Protein AF-A0A975PKQ5-F1 (afdb_monomer_lite)

pLDDT: mean 88.93, std 8.59, range [49.38, 97.44]

Sequence (260 aa):
MNRELLIKEITLFHGTCEKIEGELRGGGYDGVFWTAYTSAVAQNYIPEAGIISYIPEIEYFLDNAVTPENTNIVIAEMMGYRAEIHSVDSNRPSSWSWFKDKESCYFTKGELKAFIEKDLGYKAKDGVYPIKTSYIEGKLTVLPADYKLKGRLYILTVRNEKELRIYDYANGSEGDLTDPEYNHLKVFKWAKEQGYDGIKINDFCQSKNWGNVGHHSIGLFPIGLKKMNKTFITATNFDWDESLQISDTPEYREFIKKSA

Foldseek 3Di:
DWDKDKDQWAKWKAWEQDDDDDADWDDPPQRWDKTARFLQQRQLRYDWAAAWDKDFALDPQQQAADFCDDVLQQLCVVVQKHKDQPDDDPNGRPDIFIDHPRDTDGHGNNNSNCCVCPVLNFDDDPRITGWGWHQDPNDIHTHRPPDWRKIKMKIKTFANPDMATETEPADDQAADPVDAVVPVSVVQVVCVVVVGQWYKYWDWGQAPVPGTDIGIMTIGHPNNSVRIDIDMDIDTRDHDDPDPPDRYDPRVVVVVVVVD

Secondary structure (DSSP, 8-state):
--EEEEESS-EEEEEESS---SS----TTTS-EEEESSHHHHHHTSPPSSEEEEEE---S-TTSBPP--HHHHHHHHHTTEEEEEEEEETTEEEEEEEEETTEEE--BHHHHHHIIIIIS----BTTEEEEEEEEETTEEEE--TT---EEEEEEEEE-TT--EEEEE---SSS--SSS-GGG-HHHHHHHHHTT-SEEEEEEEEEETTTEEEEEEEEEEPHHHHTTEEEEEEEEE-----S-TT--S-HHHHHHHHHH-

Structure (mmCIF, N/CA/C/O backbone):
data_AF-A0A975PKQ5-F1
#
_entry.id   AF-A0A975PKQ5-F1
#
loop_
_atom_site.group_PDB
_atom_site.id
_atom_site.type_symbol
_atom_site.label_atom_id
_atom_site.label_alt_id
_atom_site.label_comp_id
_atom_site.label_asym_id
_atom_site.label_entity_id
_atom_site.label_seq_id
_atom_site.pdbx_PDB_ins_code
_atom_site.Cartn_x
_atom_site.Cartn_y
_atom_site.Cartn_z
_atom_site.occupancy
_atom_site.B_iso_or_equiv
_atom_site.auth_seq_id
_atom_site.auth_comp_id
_atom_site.auth_asym_id
_atom_site.auth_atom_id
_atom_site.pdbx_PDB_model_num
ATOM 1 N N . MET A 1 1 ? -6.933 14.167 31.231 1.00 49.38 1 MET A N 1
ATOM 2 C CA . MET A 1 1 ? -7.914 13.500 32.122 1.00 49.38 1 MET A CA 1
ATOM 3 C C . MET A 1 1 ? -8.590 12.459 31.255 1.00 49.38 1 MET A C 1
ATOM 5 O O . MET A 1 1 ? -9.435 12.830 30.453 1.00 49.38 1 MET A O 1
ATOM 9 N N . ASN A 1 2 ? -8.112 11.217 31.316 1.00 57.47 2 ASN A N 1
ATOM 10 C CA . ASN A 1 2 ? -8.483 10.171 30.359 1.00 57.47 2 ASN A CA 1
ATOM 11 C C . ASN A 1 2 ? -9.920 9.725 30.635 1.00 57.47 2 ASN A C 1
ATOM 13 O O . ASN A 1 2 ? -10.313 9.608 31.799 1.00 57.47 2 ASN A O 1
ATOM 17 N N . ARG A 1 3 ? -10.715 9.560 29.577 1.00 82.56 3 ARG A N 1
ATOM 18 C CA . ARG A 1 3 ? -12.163 9.342 29.674 1.00 82.56 3 ARG A CA 1
ATOM 19 C C . ARG A 1 3 ? -12.516 7.946 29.183 1.00 82.56 3 ARG A C 1
ATOM 21 O O . ARG A 1 3 ? -11.851 7.379 28.326 1.00 82.56 3 ARG A O 1
ATOM 28 N N . GLU A 1 4 ? -13.567 7.380 29.749 1.00 83.31 4 GLU A N 1
ATOM 29 C CA . GLU A 1 4 ? -14.207 6.204 29.175 1.00 83.31 4 GLU A CA 1
ATOM 30 C C . GLU A 1 4 ? -15.123 6.654 28.036 1.00 83.31 4 GLU A C 1
ATOM 32 O O . GLU A 1 4 ? -15.905 7.594 28.198 1.00 83.31 4 GLU A O 1
ATOM 37 N N . LEU A 1 5 ? -15.011 5.991 26.888 1.00 81.62 5 LEU A N 1
ATOM 38 C CA . LEU A 1 5 ? -15.892 6.173 25.745 1.00 81.62 5 LEU A CA 1
ATOM 39 C C . LEU A 1 5 ? -16.777 4.949 25.591 1.00 81.62 5 LEU A C 1
ATOM 41 O O . LEU A 1 5 ? -16.317 3.809 25.581 1.00 81.62 5 LEU A O 1
ATOM 45 N N . LEU A 1 6 ? -18.058 5.222 25.432 1.00 80.31 6 LEU A N 1
ATOM 46 C CA . LEU A 1 6 ? -19.101 4.233 25.280 1.00 80.31 6 LEU A CA 1
ATOM 47 C C . LEU A 1 6 ? -19.646 4.315 23.857 1.00 80.31 6 LEU A C 1
ATOM 49 O O . LEU A 1 6 ? -20.139 5.363 23.438 1.00 80.31 6 LEU A O 1
ATOM 53 N N . ILE A 1 7 ? -19.503 3.230 23.094 1.00 77.31 7 ILE A N 1
ATOM 54 C CA . ILE A 1 7 ? -19.838 3.213 21.668 1.00 77.31 7 ILE A CA 1
ATOM 55 C C . ILE A 1 7 ? -20.879 2.129 21.374 1.00 77.31 7 ILE A C 1
ATOM 57 O O . ILE A 1 7 ? -20.640 0.948 21.638 1.00 77.31 7 ILE A O 1
ATOM 61 N N . LYS A 1 8 ? -22.021 2.539 20.804 1.00 65.44 8 LYS A N 1
ATOM 62 C CA . LYS A 1 8 ? -23.153 1.657 20.450 1.00 65.44 8 LYS A CA 1
ATOM 63 C C . LYS A 1 8 ? -23.456 1.611 18.952 1.00 65.44 8 LYS A C 1
ATOM 65 O O . LYS A 1 8 ? -23.744 0.543 18.432 1.00 65.44 8 LYS A O 1
ATOM 70 N N . GLU A 1 9 ? -23.336 2.737 18.252 1.00 71.69 9 GLU A N 1
ATOM 71 C CA . GLU A 1 9 ? -23.677 2.864 16.828 1.00 71.69 9 GLU A CA 1
ATOM 72 C C . GLU A 1 9 ? -22.514 3.497 16.065 1.00 71.69 9 GLU A C 1
ATOM 74 O O . GLU A 1 9 ? -22.557 4.657 15.662 1.00 71.69 9 GLU A O 1
ATOM 79 N N . ILE A 1 10 ? -21.426 2.742 15.910 1.00 81.50 10 ILE A N 1
ATOM 80 C CA . ILE A 1 10 ? -20.306 3.174 15.078 1.00 81.50 10 ILE A CA 1
ATOM 81 C C . ILE A 1 10 ? -19.952 2.125 14.041 1.00 81.50 10 ILE A C 1
ATOM 83 O O . ILE A 1 10 ? -20.053 0.918 14.287 1.00 81.50 10 ILE A O 1
ATOM 87 N N . THR A 1 11 ? -19.472 2.621 12.907 1.00 89.62 11 THR A N 1
ATOM 88 C CA . THR A 1 11 ? -18.766 1.821 11.915 1.00 89.62 11 THR A CA 1
ATOM 89 C C . THR A 1 11 ? -17.279 2.129 12.028 1.00 89.62 11 THR A C 1
ATOM 91 O O . THR A 1 11 ? -16.880 3.289 11.971 1.00 89.62 11 THR A O 1
ATOM 94 N N . LEU A 1 12 ? -16.475 1.091 12.225 1.00 94.50 12 LEU A N 1
ATOM 95 C CA . LEU A 1 12 ? -15.018 1.152 12.233 1.00 94.50 12 LEU A CA 1
ATOM 96 C C . LEU A 1 12 ? -14.478 0.455 10.988 1.00 94.50 12 LEU A C 1
ATOM 98 O O . LEU A 1 12 ? -15.078 -0.497 10.484 1.00 94.50 12 LEU A O 1
ATOM 102 N N . PHE A 1 13 ? -13.322 0.901 10.516 1.00 95.31 13 PHE A N 1
ATOM 103 C CA . PHE A 1 13 ? -12.740 0.437 9.265 1.00 95.31 13 PHE A CA 1
ATOM 104 C C . PHE A 1 13 ? -11.308 -0.051 9.459 1.00 95.31 13 PHE A C 1
ATOM 106 O O . PHE A 1 13 ? -10.550 0.540 10.220 1.00 95.31 13 PHE A O 1
ATOM 113 N N . HIS A 1 14 ? -10.909 -1.102 8.747 1.00 95.19 14 HIS A N 1
ATOM 114 C CA . HIS A 1 14 ? -9.521 -1.573 8.726 1.00 95.19 14 HIS A CA 1
ATOM 115 C C . HIS A 1 14 ? -9.114 -1.969 7.308 1.00 95.19 14 HIS A C 1
ATOM 117 O O . HIS A 1 14 ? -9.710 -2.877 6.724 1.00 95.19 14 HIS A O 1
ATOM 123 N N . GLY A 1 15 ? -8.111 -1.293 6.749 1.00 93.88 15 GLY A N 1
ATOM 124 C CA . GLY A 1 15 ? -7.515 -1.660 5.470 1.00 93.88 15 GLY A CA 1
ATOM 125 C C . GLY A 1 15 ? -6.319 -2.584 5.658 1.00 93.88 15 GLY A C 1
ATOM 126 O O . GLY A 1 15 ? -5.494 -2.366 6.538 1.00 93.88 15 GLY A O 1
ATOM 127 N N . THR A 1 16 ? -6.214 -3.617 4.829 1.00 92.06 16 THR A N 1
ATOM 128 C CA . THR A 1 16 ? -5.042 -4.502 4.811 1.00 92.06 16 THR A CA 1
ATOM 129 C C . THR A 1 16 ? -4.895 -5.205 3.465 1.00 92.06 16 THR A C 1
ATOM 131 O O . THR A 1 16 ? -5.877 -5.421 2.752 1.00 92.06 16 THR A O 1
ATOM 134 N N . CYS A 1 17 ? -3.673 -5.593 3.099 1.00 89.38 17 CYS A N 1
ATOM 135 C CA . CYS A 1 17 ? -3.433 -6.539 2.005 1.00 89.38 17 CYS A CA 1
ATOM 136 C C . CYS A 1 17 ? -3.478 -8.006 2.466 1.00 89.38 17 CYS A C 1
ATOM 138 O O . CYS A 1 17 ? -3.477 -8.915 1.635 1.00 89.38 17 CYS A O 1
ATOM 140 N N . GLU A 1 18 ? -3.522 -8.257 3.776 1.00 85.31 18 GLU A N 1
ATOM 141 C CA . GLU A 1 18 ? -3.529 -9.606 4.323 1.00 85.31 18 GLU A CA 1
ATOM 142 C C . GLU A 1 18 ? -4.871 -10.303 4.096 1.00 85.31 18 GLU A C 1
ATOM 144 O O . GLU A 1 18 ? -5.962 -9.770 4.337 1.00 85.31 18 GLU A O 1
ATOM 149 N N . LYS A 1 19 ? -4.795 -11.567 3.674 1.00 81.38 19 LYS A N 1
ATOM 150 C CA . LYS A 1 19 ? -5.955 -12.450 3.681 1.00 81.38 19 LYS A CA 1
ATOM 151 C C . LYS A 1 19 ? -6.116 -13.027 5.083 1.00 81.38 19 LYS A C 1
ATOM 153 O O . LYS A 1 19 ? -5.564 -14.076 5.388 1.00 81.38 19 LYS A O 1
ATOM 158 N N . ILE A 1 20 ? -6.887 -12.350 5.931 1.00 82.06 20 ILE A N 1
ATOM 159 C CA . ILE A 1 20 ? -7.222 -12.890 7.252 1.00 82.06 20 ILE A CA 1
ATOM 160 C C . ILE A 1 20 ? -8.303 -13.961 7.078 1.00 82.06 20 ILE A C 1
ATOM 162 O O . ILE A 1 20 ? -9.448 -13.652 6.729 1.00 82.06 20 ILE A O 1
ATOM 166 N N . GLU A 1 21 ? -7.920 -15.217 7.290 1.00 75.25 21 GLU A N 1
ATOM 167 C CA . GLU A 1 21 ? -8.823 -16.366 7.354 1.00 75.25 21 GLU A CA 1
ATOM 168 C C . GLU A 1 21 ? -9.273 -16.599 8.803 1.00 75.25 21 GLU A C 1
ATOM 170 O O . GLU A 1 21 ? -8.482 -16.499 9.740 1.00 75.25 21 GLU A O 1
ATOM 175 N N . GLY A 1 22 ? -10.558 -16.900 9.005 1.00 79.69 22 GLY A N 1
ATOM 176 C CA . GLY A 1 22 ? -11.116 -17.151 10.337 1.00 79.69 22 GLY A CA 1
ATOM 177 C C . GLY A 1 22 ? -11.454 -15.883 11.132 1.00 79.69 22 GLY A C 1
ATOM 178 O O . GLY A 1 22 ? -12.034 -14.926 10.606 1.00 79.69 22 GLY A O 1
ATOM 179 N N . GLU A 1 23 ? -11.197 -15.902 12.442 1.00 83.88 23 GLU A N 1
ATOM 180 C CA . GLU A 1 23 ? -11.480 -14.775 13.339 1.00 83.88 23 GLU A CA 1
ATOM 181 C C . GLU A 1 23 ? -10.473 -13.631 13.149 1.00 83.88 23 GLU A C 1
ATOM 183 O O . GLU A 1 23 ? -9.287 -13.859 12.920 1.00 83.88 23 GLU A O 1
ATOM 188 N N . LEU A 1 24 ? -10.950 -12.384 13.254 1.00 87.75 24 LEU A N 1
ATOM 189 C CA . LEU A 1 24 ? -10.038 -11.240 13.306 1.00 87.75 24 LEU A CA 1
ATOM 190 C C . LEU A 1 24 ? -9.295 -11.292 14.642 1.00 87.75 24 LEU A C 1
ATOM 192 O O . LEU A 1 24 ? -9.889 -11.610 15.673 1.00 87.75 24 LEU A O 1
ATOM 196 N N . ARG A 1 25 ? -8.009 -10.964 14.619 1.00 89.19 25 ARG A N 1
ATOM 197 C CA . ARG A 1 25 ? -7.140 -10.942 15.794 1.00 89.19 25 ARG A CA 1
ATOM 198 C C . ARG A 1 25 ? -6.243 -9.720 15.727 1.00 89.19 25 ARG A C 1
ATOM 200 O O . ARG A 1 25 ? -5.948 -9.250 14.634 1.00 89.19 25 ARG A O 1
ATOM 207 N N . GLY A 1 26 ? -5.822 -9.229 16.885 1.00 86.25 26 GLY A N 1
ATOM 208 C CA . GLY A 1 26 ? -4.852 -8.143 16.938 1.00 86.25 26 GLY A CA 1
ATOM 209 C C . GLY A 1 26 ? -3.489 -8.536 16.370 1.00 86.25 26 GLY A C 1
ATOM 210 O O . GLY A 1 26 ? -3.203 -9.726 16.189 1.00 86.25 26 GLY A O 1
ATOM 211 N N . GLY A 1 27 ? -2.664 -7.527 16.096 1.00 81.38 27 GLY A N 1
ATOM 212 C CA . GLY A 1 27 ? -1.306 -7.706 15.591 1.00 81.38 27 GLY A CA 1
ATOM 213 C C . GLY A 1 27 ? -0.426 -8.505 16.554 1.00 81.38 27 GLY A C 1
ATOM 214 O O . GLY A 1 27 ? -0.669 -8.551 17.758 1.00 81.38 27 GLY A O 1
ATOM 215 N N . GLY A 1 28 ? 0.619 -9.152 16.032 1.00 80.62 28 GLY A N 1
ATOM 216 C CA . GLY A 1 28 ? 1.530 -9.954 16.859 1.00 80.62 28 GLY A CA 1
ATOM 217 C C . GLY A 1 28 ? 2.350 -9.134 17.865 1.00 80.62 28 GLY A C 1
ATOM 218 O O . GLY A 1 28 ? 2.768 -9.674 18.884 1.00 80.62 28 GLY A O 1
ATOM 219 N N . TYR A 1 29 ? 2.564 -7.845 17.584 1.00 83.94 29 TYR A N 1
ATOM 220 C CA . TYR A 1 29 ? 3.383 -6.946 18.399 1.00 83.94 29 TYR A C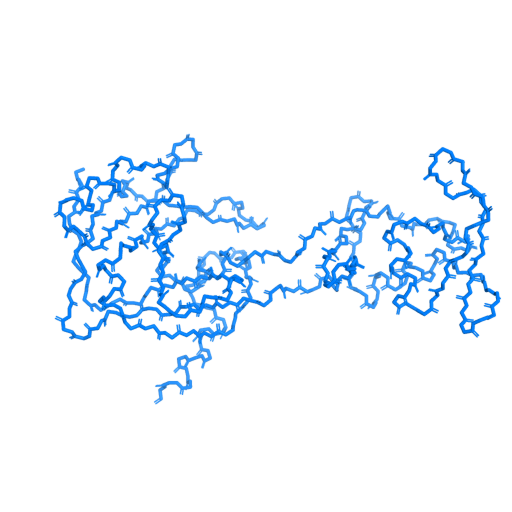A 1
ATOM 221 C C . TYR A 1 29 ? 2.652 -6.434 19.650 1.00 83.94 29 TYR A C 1
ATOM 223 O O . TYR A 1 29 ? 3.175 -6.528 20.758 1.00 83.94 29 TYR A O 1
ATOM 231 N N . ASP A 1 30 ? 1.428 -5.933 19.487 1.00 88.38 30 ASP A N 1
ATOM 232 C CA . ASP A 1 30 ? 0.647 -5.273 20.542 1.00 88.38 30 ASP A CA 1
ATOM 233 C C . ASP A 1 30 ? -0.602 -6.066 20.971 1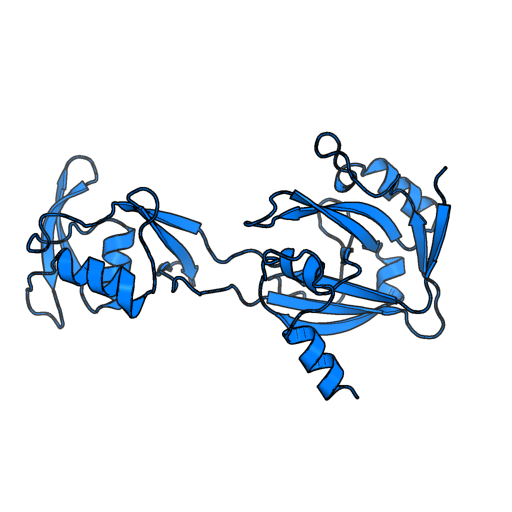.00 88.38 30 ASP A C 1
ATOM 235 O O . ASP A 1 30 ? -1.180 -5.809 22.029 1.00 88.38 30 ASP A O 1
ATOM 239 N N . GLY A 1 31 ? -1.020 -7.063 20.186 1.00 89.75 31 GLY A N 1
ATOM 240 C CA . GLY A 1 31 ? -2.252 -7.815 20.410 1.00 89.75 31 GLY A CA 1
ATOM 241 C C . GLY A 1 31 ? -3.527 -7.005 20.159 1.00 89.75 31 GLY A C 1
ATOM 242 O O . GLY A 1 31 ? -4.594 -7.413 20.634 1.00 89.75 31 GLY A O 1
ATOM 243 N N . VAL A 1 32 ? -3.438 -5.885 19.434 1.00 95.12 32 VAL A N 1
ATOM 244 C CA . VAL A 1 32 ? -4.531 -4.937 19.183 1.00 95.12 32 VAL A CA 1
ATOM 245 C C . VAL A 1 32 ? -4.929 -4.958 17.707 1.00 95.12 32 VAL A C 1
ATOM 247 O O . VAL A 1 32 ? -4.083 -5.054 16.822 1.00 95.12 32 VAL A O 1
ATOM 250 N N . PHE A 1 33 ? -6.232 -4.929 17.418 1.00 95.25 33 PHE A N 1
ATOM 251 C CA . PHE A 1 33 ? -6.729 -4.783 16.047 1.00 95.25 33 PHE A CA 1
ATOM 252 C C . PHE A 1 33 ? -7.106 -3.327 15.796 1.00 95.25 33 PHE A C 1
ATOM 254 O O . PHE A 1 33 ? -8.140 -2.858 16.277 1.00 95.25 33 PHE A O 1
ATOM 261 N N . TRP A 1 34 ? -6.238 -2.618 15.080 1.00 95.62 34 TRP A N 1
ATOM 262 C CA . TRP A 1 34 ? -6.373 -1.189 14.823 1.00 95.62 34 TRP A CA 1
ATOM 263 C C . TRP A 1 34 ? -7.407 -0.890 13.750 1.00 95.62 34 TRP A C 1
ATOM 265 O O . TRP A 1 34 ? -7.460 -1.547 12.712 1.00 95.62 34 TRP A O 1
ATOM 275 N N . THR A 1 35 ? -8.228 0.119 14.002 1.00 95.44 35 THR A N 1
ATOM 276 C CA . THR A 1 35 ? -9.289 0.559 13.103 1.00 95.44 35 THR A CA 1
ATOM 277 C C . THR A 1 35 ? -9.351 2.078 13.057 1.00 95.44 35 THR A C 1
ATOM 279 O O . THR A 1 35 ? -8.971 2.753 14.011 1.00 95.44 35 THR A O 1
ATOM 282 N N . ALA A 1 36 ? -9.878 2.616 11.965 1.00 93.81 36 ALA A N 1
ATOM 283 C CA . ALA A 1 36 ? -10.138 4.034 11.796 1.00 93.81 36 ALA A CA 1
ATOM 284 C C . ALA A 1 36 ? -11.643 4.327 11.798 1.00 93.81 36 ALA A C 1
ATOM 286 O O . ALA A 1 36 ? -12.471 3.456 11.522 1.00 93.81 36 ALA A O 1
ATOM 287 N N . TYR A 1 37 ? -11.986 5.586 12.061 1.00 91.12 37 TYR A N 1
ATOM 288 C CA . TYR A 1 37 ? -13.362 6.088 12.000 1.00 91.12 37 TYR A CA 1
ATOM 289 C C . TYR A 1 37 ? -13.896 6.254 10.576 1.00 91.12 37 TYR A C 1
ATOM 291 O O . TYR A 1 37 ? -15.104 6.336 10.378 1.00 91.12 37 TYR A O 1
ATOM 299 N N . THR A 1 38 ? -13.007 6.336 9.589 1.00 91.06 38 THR A N 1
ATOM 300 C CA . THR A 1 38 ? -13.362 6.645 8.206 1.00 91.06 38 THR A CA 1
ATOM 301 C C . THR A 1 38 ? -12.742 5.621 7.265 1.00 91.06 38 THR A C 1
ATOM 303 O O . THR A 1 38 ? -11.632 5.126 7.501 1.00 91.06 38 THR A O 1
ATOM 306 N N . SER A 1 39 ? -13.445 5.286 6.180 1.00 91.81 39 SER A N 1
ATOM 307 C CA . SER A 1 39 ? -12.912 4.342 5.194 1.00 91.81 39 SER A CA 1
ATOM 308 C C . SER A 1 39 ? -11.677 4.906 4.491 1.00 91.81 39 SER A C 1
ATOM 310 O O . SER A 1 39 ? -10.791 4.144 4.113 1.00 91.81 39 SER A O 1
ATOM 312 N N . ALA A 1 40 ? -11.597 6.233 4.337 1.00 90.62 40 ALA A N 1
ATOM 313 C CA . ALA A 1 40 ? -10.463 6.902 3.706 1.00 90.62 40 ALA A CA 1
ATOM 314 C C . ALA A 1 40 ? -9.158 6.719 4.496 1.00 90.62 40 ALA A C 1
ATOM 316 O O . ALA A 1 40 ? -8.138 6.342 3.919 1.00 90.62 40 ALA A O 1
ATOM 317 N N . VAL A 1 41 ? -9.198 6.898 5.823 1.00 91.06 41 VAL A N 1
ATOM 318 C CA . VAL A 1 41 ? -8.035 6.637 6.689 1.00 91.06 41 VAL A CA 1
ATOM 319 C C . VAL A 1 41 ? -7.679 5.157 6.667 1.00 91.06 41 VAL A C 1
ATOM 321 O O . VAL A 1 41 ? -6.525 4.809 6.442 1.00 91.06 41 VAL A O 1
ATOM 324 N N . ALA A 1 42 ? -8.665 4.270 6.804 1.00 92.81 42 ALA A N 1
ATOM 325 C CA . ALA A 1 42 ? -8.397 2.837 6.802 1.00 92.81 42 ALA A CA 1
ATOM 326 C C . ALA A 1 42 ? -7.778 2.339 5.485 1.00 92.81 42 ALA A C 1
ATOM 328 O O . ALA A 1 42 ? -6.908 1.475 5.518 1.00 92.81 42 ALA A O 1
ATOM 329 N N . GLN A 1 43 ? -8.174 2.875 4.325 1.00 92.00 43 GLN A N 1
ATOM 330 C CA . GLN A 1 43 ? -7.572 2.498 3.039 1.00 92.00 43 GLN A CA 1
ATOM 331 C C . GLN A 1 43 ? -6.105 2.927 2.907 1.00 92.00 43 GLN A C 1
ATOM 333 O O . GLN A 1 43 ? -5.375 2.291 2.148 1.00 92.00 43 GLN A O 1
ATOM 338 N N . ASN A 1 44 ? -5.636 3.907 3.685 1.00 89.62 44 ASN A N 1
ATOM 339 C CA . ASN A 1 44 ? -4.215 4.259 3.736 1.00 89.62 44 ASN A CA 1
ATOM 340 C C . ASN A 1 44 ? -3.350 3.202 4.434 1.00 89.62 44 ASN A C 1
ATOM 342 O O . ASN A 1 44 ? -2.144 3.156 4.210 1.00 89.62 44 ASN A O 1
ATOM 346 N N . TYR A 1 45 ? -3.957 2.293 5.201 1.00 88.56 45 TYR A N 1
ATOM 347 C CA . TYR A 1 45 ? -3.254 1.141 5.775 1.00 88.56 45 TYR A CA 1
ATOM 348 C C . TYR A 1 45 ? -2.986 0.039 4.745 1.00 88.56 45 TYR A C 1
ATOM 350 O O . TYR A 1 45 ? -2.168 -0.849 4.981 1.00 88.56 45 TYR A O 1
ATOM 358 N N . ILE A 1 46 ? -3.663 0.074 3.591 1.00 89.62 46 ILE A N 1
ATOM 359 C CA . ILE A 1 46 ? -3.319 -0.800 2.469 1.00 89.62 46 ILE A CA 1
ATOM 360 C C . ILE A 1 46 ? -1.998 -0.270 1.899 1.00 89.62 46 ILE A C 1
ATOM 362 O O . ILE A 1 46 ? -1.951 0.896 1.498 1.00 89.62 46 ILE A O 1
ATOM 366 N N . PRO A 1 47 ? -0.926 -1.079 1.850 1.00 82.38 47 PRO A N 1
ATOM 367 C CA . PRO A 1 47 ? 0.354 -0.599 1.362 1.00 82.38 47 PRO A CA 1
ATOM 368 C C . PRO A 1 47 ? 0.267 -0.247 -0.122 1.00 82.38 47 PRO A C 1
ATOM 370 O O . PRO A 1 47 ? -0.470 -0.870 -0.899 1.00 82.38 47 PRO A O 1
ATOM 373 N N . GLU A 1 48 ? 1.066 0.734 -0.535 1.00 78.19 48 GLU A N 1
ATOM 374 C CA . GLU A 1 48 ? 1.331 0.905 -1.954 1.00 78.19 48 GLU A CA 1
ATOM 375 C C . GLU A 1 48 ? 2.041 -0.332 -2.514 1.00 78.19 48 GLU A C 1
ATOM 377 O O . GLU A 1 48 ? 2.749 -1.063 -1.820 1.00 78.19 48 GLU A O 1
ATOM 382 N N . ALA A 1 49 ? 1.808 -0.601 -3.794 1.00 72.81 49 ALA A N 1
ATOM 383 C CA . ALA A 1 49 ? 2.381 -1.767 -4.431 1.00 72.81 49 ALA A CA 1
ATOM 384 C C . ALA A 1 49 ? 3.893 -1.631 -4.628 1.00 72.81 49 ALA A C 1
ATOM 386 O O . ALA A 1 49 ? 4.348 -0.740 -5.346 1.00 72.81 49 ALA A O 1
ATOM 387 N N . GLY A 1 50 ? 4.623 -2.631 -4.137 1.00 71.56 50 GLY A N 1
ATOM 388 C CA . GLY A 1 50 ? 5.957 -2.960 -4.622 1.00 71.56 50 GLY A CA 1
ATOM 389 C C . GLY A 1 50 ? 7.100 -2.109 -4.068 1.00 71.56 50 GLY A C 1
ATOM 390 O O . GLY A 1 50 ? 6.955 -1.342 -3.124 1.00 71.56 50 GLY A O 1
ATOM 391 N N . ILE A 1 51 ? 8.267 -2.308 -4.671 1.00 82.06 51 ILE A N 1
ATOM 392 C CA . ILE A 1 51 ? 9.513 -1.576 -4.465 1.00 82.06 51 ILE A CA 1
ATOM 393 C C . ILE A 1 51 ? 9.673 -0.611 -5.639 1.00 82.06 51 ILE A C 1
ATOM 395 O O . ILE A 1 51 ? 9.443 -0.989 -6.792 1.00 82.06 51 ILE A O 1
ATOM 399 N N . ILE A 1 52 ? 10.099 0.620 -5.365 1.00 88.06 52 ILE A N 1
ATOM 400 C CA . ILE A 1 52 ? 10.446 1.583 -6.412 1.00 88.06 52 ILE A CA 1
ATOM 401 C C . ILE A 1 52 ? 11.893 1.335 -6.847 1.00 88.06 52 ILE A C 1
ATOM 403 O O . ILE A 1 52 ? 12.818 1.439 -6.045 1.00 88.06 52 ILE A O 1
ATOM 407 N N . SER A 1 53 ? 12.072 1.015 -8.126 1.00 89.44 53 SER A N 1
ATOM 408 C CA . SER A 1 53 ? 13.365 0.958 -8.806 1.00 89.44 53 SER A CA 1
ATOM 409 C C . SER A 1 53 ? 13.544 2.212 -9.656 1.00 89.44 53 SER A C 1
ATOM 411 O O . SER A 1 53 ? 12.647 2.575 -10.411 1.00 89.44 53 SER A O 1
ATOM 413 N N . TYR A 1 54 ? 14.704 2.856 -9.574 1.00 91.38 54 TYR A N 1
ATOM 414 C CA . TYR A 1 54 ? 14.992 4.053 -10.361 1.00 91.38 54 TYR A CA 1
ATOM 415 C C . TYR A 1 54 ? 15.766 3.685 -11.624 1.00 91.38 54 TYR A C 1
ATOM 417 O O . TYR A 1 54 ? 16.860 3.129 -11.541 1.00 91.38 54 TYR A O 1
ATOM 425 N N . ILE A 1 55 ? 15.200 4.005 -12.786 1.00 91.06 55 ILE A N 1
ATOM 426 C CA . ILE A 1 55 ? 15.901 3.925 -14.073 1.00 91.06 55 ILE A CA 1
ATOM 427 C C . ILE A 1 55 ? 16.264 5.354 -14.489 1.00 91.06 55 ILE A C 1
ATOM 429 O O . ILE A 1 55 ? 15.368 6.195 -14.490 1.00 91.06 55 ILE A O 1
ATOM 433 N N . PRO A 1 56 ? 17.524 5.663 -14.843 1.00 90.81 56 PRO A N 1
ATOM 434 C CA . PRO A 1 56 ? 17.880 6.973 -15.382 1.00 90.81 56 PRO A CA 1
ATOM 435 C C . PRO A 1 56 ? 17.018 7.352 -16.588 1.00 90.81 56 PRO A C 1
ATOM 437 O O . PRO A 1 56 ? 16.708 6.505 -17.429 1.00 90.81 56 PRO A O 1
ATOM 440 N N . GLU A 1 57 ? 16.643 8.624 -16.680 1.00 91.88 57 GLU A N 1
ATOM 441 C CA . GLU A 1 57 ? 15.913 9.145 -17.828 1.00 91.88 57 GLU A CA 1
ATOM 442 C C . GLU A 1 57 ? 16.722 8.959 -19.119 1.00 91.88 57 GLU A C 1
ATOM 444 O O . GLU A 1 57 ? 17.943 9.134 -19.166 1.00 91.88 57 GLU A O 1
ATOM 449 N N . ILE A 1 58 ? 16.026 8.559 -20.182 1.00 90.62 58 ILE A N 1
ATOM 450 C CA . ILE A 1 58 ? 16.630 8.201 -21.462 1.00 90.62 58 ILE A CA 1
ATOM 451 C C . ILE A 1 58 ? 16.405 9.361 -22.438 1.00 90.62 58 ILE A C 1
ATOM 453 O O . ILE A 1 58 ? 15.461 9.347 -23.222 1.00 90.62 58 ILE A O 1
ATOM 457 N N . GLU A 1 59 ? 17.257 10.382 -22.389 1.00 89.38 59 GLU A N 1
ATOM 458 C CA . GLU A 1 59 ? 17.125 11.559 -23.269 1.00 89.38 59 GLU A CA 1
ATOM 459 C C . GLU A 1 59 ? 17.991 11.480 -24.534 1.00 89.38 59 GLU A C 1
ATOM 461 O O . GLU A 1 59 ? 17.611 11.975 -25.594 1.00 89.38 59 GLU A O 1
ATOM 466 N N . TYR A 1 60 ? 19.157 10.839 -24.437 1.00 89.31 60 TYR A N 1
ATOM 467 C CA . TYR A 1 60 ? 20.170 10.826 -25.492 1.00 89.31 60 TYR A CA 1
ATOM 468 C C . TYR A 1 60 ? 20.439 9.415 -26.002 1.00 89.31 60 TYR A C 1
ATOM 470 O O . TYR A 1 60 ? 20.221 8.420 -25.305 1.00 89.31 60 TYR A O 1
ATOM 478 N N . PHE A 1 61 ? 20.999 9.343 -27.212 1.00 91.75 61 PHE A N 1
ATOM 479 C CA . PHE A 1 61 ? 21.411 8.090 -27.845 1.00 91.75 61 PHE A CA 1
ATOM 480 C C . PHE A 1 61 ? 20.261 7.080 -27.956 1.00 91.75 61 PHE A C 1
ATOM 482 O O . PHE A 1 61 ? 20.421 5.906 -27.627 1.00 91.75 61 PHE A O 1
ATOM 489 N N . LEU A 1 62 ? 19.086 7.549 -28.384 1.00 95.44 62 LEU A N 1
ATOM 490 C CA . LEU A 1 62 ? 17.883 6.720 -28.490 1.00 95.44 62 LEU A CA 1
ATOM 491 C C . LEU A 1 62 ? 18.081 5.528 -29.433 1.00 95.44 62 LEU A C 1
ATOM 493 O O . LEU A 1 62 ? 17.535 4.462 -29.172 1.00 95.44 62 LEU A O 1
ATOM 497 N N . ASP A 1 63 ? 18.939 5.678 -30.441 1.00 96.25 63 ASP A N 1
ATOM 498 C CA . ASP A 1 63 ? 19.305 4.621 -31.386 1.00 96.25 63 ASP A CA 1
ATOM 499 C C . ASP A 1 63 ? 20.404 3.679 -30.856 1.00 96.25 63 ASP A C 1
ATOM 501 O O . ASP A 1 63 ? 20.868 2.795 -31.572 1.00 96.25 63 ASP A O 1
ATOM 505 N N . ASN A 1 64 ? 20.867 3.830 -29.612 1.00 94.69 64 ASN A N 1
ATOM 506 C CA . ASN A 1 64 ? 21.811 2.878 -29.024 1.00 94.69 64 ASN A CA 1
ATOM 507 C C . ASN A 1 64 ? 21.073 1.666 -28.454 1.00 94.69 64 ASN A C 1
ATOM 509 O O . ASN A 1 64 ? 19.969 1.786 -27.916 1.00 94.69 64 ASN A O 1
ATOM 513 N N . ALA A 1 65 ? 21.734 0.509 -28.499 1.00 94.06 65 ALA A N 1
ATOM 514 C CA . ALA A 1 65 ? 21.248 -0.698 -27.852 1.00 94.06 65 ALA A CA 1
ATOM 515 C C . ALA A 1 65 ? 21.076 -0.494 -26.338 1.00 94.06 65 ALA A C 1
ATOM 517 O O . ALA A 1 65 ? 21.904 0.136 -25.671 1.00 94.06 65 ALA A O 1
ATOM 518 N N . VAL A 1 66 ? 20.009 -1.069 -25.789 1.00 95.38 66 VAL A N 1
ATOM 519 C CA . VAL A 1 66 ? 19.788 -1.147 -24.341 1.00 95.38 66 VAL A CA 1
ATOM 520 C C . VAL A 1 66 ? 20.779 -2.131 -23.729 1.00 95.38 66 VAL A C 1
ATOM 522 O O . VAL A 1 66 ? 20.948 -3.240 -24.238 1.00 95.38 66 VAL A O 1
ATOM 525 N N . THR A 1 67 ? 21.397 -1.757 -22.610 1.00 93.81 67 THR A N 1
ATOM 526 C CA . THR A 1 67 ? 22.179 -2.691 -21.792 1.00 93.81 67 THR A CA 1
ATOM 527 C C . THR A 1 67 ? 21.231 -3.576 -20.969 1.00 93.81 67 THR A C 1
ATOM 529 O O . THR A 1 67 ? 20.346 -3.036 -20.290 1.00 93.81 67 THR A O 1
ATOM 532 N N . PRO A 1 68 ? 21.385 -4.915 -20.994 1.00 93.31 68 PRO A N 1
ATOM 533 C CA . PRO A 1 68 ? 20.529 -5.847 -20.265 1.00 93.31 68 PRO A CA 1
ATOM 534 C C . PRO A 1 68 ? 20.878 -5.862 -18.770 1.00 93.31 68 PRO A C 1
ATOM 536 O O . PRO A 1 68 ? 21.532 -6.771 -18.272 1.00 93.31 68 PRO A O 1
ATOM 539 N N . GLU A 1 69 ? 20.439 -4.842 -18.040 1.00 88.50 69 GLU A N 1
ATOM 540 C CA . GLU A 1 69 ? 20.570 -4.752 -16.581 1.00 88.50 69 GLU A CA 1
ATOM 541 C C . GLU A 1 69 ? 19.212 -4.986 -15.910 1.00 88.50 69 GLU A C 1
ATOM 543 O O . GLU A 1 69 ? 18.207 -4.499 -16.417 1.00 88.50 69 GLU A O 1
ATOM 548 N N . ASN A 1 70 ? 19.179 -5.703 -14.778 1.00 85.31 70 ASN A N 1
ATOM 549 C CA . ASN A 1 70 ? 18.030 -5.924 -13.876 1.00 85.31 70 ASN A CA 1
ATOM 550 C C . ASN A 1 70 ? 16.646 -5.541 -14.449 1.00 85.31 70 ASN A C 1
ATOM 552 O O . ASN A 1 70 ? 16.015 -6.334 -15.145 1.00 85.31 70 ASN A O 1
ATOM 556 N N . THR A 1 71 ? 16.173 -4.319 -14.174 1.00 90.75 71 THR A N 1
ATOM 557 C CA . THR A 1 71 ? 14.835 -3.851 -14.563 1.00 90.75 71 THR A CA 1
ATOM 558 C C . THR A 1 71 ? 14.662 -3.725 -16.079 1.00 90.75 71 THR A C 1
ATOM 560 O O . THR A 1 71 ? 13.580 -4.016 -16.579 1.00 90.75 71 THR A O 1
ATOM 563 N N . ASN A 1 72 ? 15.713 -3.380 -16.832 1.00 93.12 72 ASN A N 1
ATOM 564 C CA . ASN A 1 72 ? 15.665 -3.334 -18.297 1.00 93.12 72 ASN A CA 1
ATOM 565 C C . ASN A 1 72 ? 15.407 -4.719 -18.892 1.00 93.12 72 ASN A C 1
ATOM 567 O O . ASN A 1 72 ? 14.654 -4.813 -19.854 1.00 93.12 72 ASN A O 1
ATOM 571 N N . ILE A 1 73 ? 15.989 -5.786 -18.325 1.00 93.81 73 ILE A N 1
ATOM 572 C CA . ILE A 1 73 ? 15.707 -7.162 -18.772 1.00 93.81 73 ILE A CA 1
ATOM 573 C C . ILE A 1 73 ? 14.226 -7.475 -18.571 1.00 93.81 73 ILE A C 1
ATOM 575 O O . ILE A 1 73 ? 13.575 -7.944 -19.497 1.00 93.81 73 ILE A O 1
ATOM 579 N N . VAL A 1 74 ? 13.676 -7.170 -17.392 1.00 94.44 74 VAL A N 1
ATOM 580 C CA . VAL A 1 74 ? 12.263 -7.450 -17.089 1.00 94.44 74 VAL A CA 1
ATOM 581 C C . VAL A 1 74 ? 11.327 -6.685 -18.029 1.00 94.44 74 VAL A C 1
ATOM 583 O O . VAL A 1 74 ? 10.372 -7.264 -18.539 1.00 94.44 74 VAL A O 1
ATOM 586 N N . ILE A 1 75 ? 11.609 -5.407 -18.305 1.00 95.50 75 ILE A N 1
ATOM 587 C CA . ILE A 1 75 ? 10.813 -4.612 -19.254 1.00 95.50 75 ILE A CA 1
ATOM 588 C C . ILE A 1 75 ? 10.946 -5.174 -20.674 1.00 95.50 75 ILE A C 1
ATOM 590 O O . ILE A 1 75 ? 9.945 -5.338 -21.368 1.00 95.50 75 ILE A O 1
ATOM 594 N N . ALA A 1 76 ? 12.162 -5.525 -21.095 1.00 95.44 76 ALA A N 1
ATOM 595 C CA . ALA A 1 76 ? 12.408 -6.120 -22.402 1.00 95.44 76 ALA A CA 1
ATOM 596 C C . ALA A 1 76 ? 11.639 -7.444 -22.575 1.00 95.44 76 ALA A C 1
ATOM 598 O O . ALA A 1 76 ? 11.005 -7.648 -23.609 1.00 95.44 76 ALA A O 1
ATOM 599 N N . GLU A 1 77 ? 11.599 -8.298 -21.547 1.00 94.62 77 GLU A N 1
ATOM 600 C CA . GLU A 1 77 ? 10.803 -9.533 -21.540 1.00 94.62 77 GLU A CA 1
ATOM 601 C C . GLU A 1 77 ? 9.301 -9.268 -21.714 1.00 94.62 77 GLU A C 1
ATOM 603 O O . GLU A 1 77 ? 8.640 -9.987 -22.464 1.00 94.62 77 GLU A O 1
ATOM 608 N N . MET A 1 78 ? 8.752 -8.221 -21.083 1.00 94.25 78 MET A N 1
ATOM 609 C CA . MET A 1 78 ? 7.344 -7.822 -21.265 1.00 94.25 78 MET A CA 1
ATOM 610 C C . MET A 1 78 ? 7.038 -7.393 -22.704 1.00 94.25 78 MET A C 1
ATOM 612 O O . MET A 1 78 ? 5.919 -7.566 -23.180 1.00 94.25 78 MET A O 1
ATOM 616 N N . MET A 1 79 ? 8.041 -6.863 -23.401 1.00 95.12 79 MET A N 1
ATOM 617 C CA . MET A 1 79 ? 7.977 -6.477 -24.812 1.00 95.12 79 MET A CA 1
ATOM 618 C C . MET A 1 79 ? 8.282 -7.649 -25.772 1.00 95.12 79 MET A C 1
ATOM 620 O O . MET A 1 79 ? 8.295 -7.462 -26.994 1.00 95.12 79 MET A O 1
ATOM 624 N N . GLY A 1 80 ? 8.532 -8.852 -25.238 1.00 95.06 80 GLY A N 1
ATOM 625 C CA . GLY A 1 80 ? 8.843 -10.066 -25.998 1.00 95.06 80 GLY A CA 1
ATOM 626 C C . GLY A 1 80 ? 10.317 -10.227 -26.385 1.00 95.06 80 GLY A C 1
ATOM 627 O O . GLY A 1 80 ? 10.638 -11.101 -27.191 1.00 95.06 80 GLY A O 1
ATOM 628 N N . TYR A 1 81 ? 11.216 -9.405 -25.840 1.00 96.44 81 TYR A N 1
ATOM 629 C CA . TYR A 1 81 ? 12.654 -9.528 -26.068 1.00 96.44 81 TYR A CA 1
ATOM 630 C C . TYR A 1 81 ? 13.313 -10.457 -25.044 1.00 96.44 81 TYR A C 1
ATOM 632 O O . TYR A 1 81 ? 12.906 -10.544 -23.887 1.00 96.44 81 TYR A O 1
ATOM 640 N N . ARG A 1 82 ? 14.402 -11.109 -25.451 1.00 95.88 82 ARG A N 1
ATOM 641 C CA . ARG A 1 82 ? 15.300 -11.868 -24.571 1.00 95.88 82 ARG A CA 1
ATOM 642 C C . ARG A 1 82 ? 16.733 -11.395 -24.772 1.00 95.88 82 ARG A C 1
ATOM 644 O O . ARG A 1 82 ? 17.175 -11.269 -25.912 1.00 95.88 82 ARG A O 1
ATOM 651 N N . ALA A 1 83 ? 17.463 -11.179 -23.682 1.00 95.62 83 ALA A N 1
ATOM 652 C CA . ALA A 1 83 ? 18.900 -10.929 -23.732 1.00 95.62 83 ALA A CA 1
ATOM 653 C C . ALA A 1 83 ? 19.694 -12.237 -23.653 1.00 95.62 83 ALA A C 1
ATOM 655 O O . ALA A 1 83 ? 19.340 -13.156 -22.913 1.00 95.62 83 ALA A O 1
ATOM 656 N N . GLU A 1 84 ? 20.816 -12.281 -24.358 1.00 95.44 84 GLU A N 1
ATOM 657 C CA . GLU A 1 84 ? 21.893 -13.238 -24.138 1.00 95.44 84 GLU A CA 1
ATOM 658 C C . GLU A 1 84 ? 23.166 -12.460 -23.820 1.00 95.44 84 GLU A C 1
ATOM 660 O O . GLU A 1 84 ? 23.594 -11.622 -24.613 1.00 95.44 84 GLU A O 1
ATOM 665 N N . ILE A 1 85 ? 23.730 -12.682 -22.633 1.00 95.31 85 ILE A N 1
ATOM 666 C CA . ILE A 1 85 ? 24.938 -11.994 -22.169 1.00 95.31 85 ILE A CA 1
ATOM 667 C C . ILE A 1 85 ? 26.135 -12.886 -22.490 1.00 95.31 85 ILE A C 1
ATOM 669 O O . ILE A 1 85 ? 26.237 -13.995 -21.970 1.00 95.31 85 ILE A O 1
ATOM 673 N N . HIS A 1 86 ? 27.041 -12.383 -23.325 1.00 95.94 86 HIS A N 1
ATOM 674 C CA . HIS A 1 86 ? 28.222 -13.118 -23.791 1.00 95.94 86 HIS A CA 1
ATOM 675 C C . HIS A 1 86 ? 29.422 -12.916 -22.873 1.00 95.94 86 HIS A C 1
ATOM 677 O O . HIS A 1 86 ? 30.237 -13.818 -22.695 1.00 95.94 86 HIS A O 1
ATOM 683 N N . SER A 1 87 ? 29.534 -11.728 -22.276 1.00 94.94 87 SER A N 1
ATOM 684 C CA . SER A 1 87 ? 30.598 -11.408 -21.331 1.00 94.94 87 SER A CA 1
ATOM 685 C C . SER A 1 87 ? 30.132 -10.434 -20.257 1.00 94.94 87 SER A C 1
ATOM 687 O O . SER A 1 87 ? 29.256 -9.592 -20.475 1.00 94.94 87 SER A O 1
ATOM 689 N N . VAL A 1 88 ? 30.760 -10.546 -19.089 1.00 93.25 88 VAL A N 1
ATOM 690 C CA . VAL A 1 88 ? 30.526 -9.697 -17.922 1.00 93.25 88 VAL A CA 1
ATOM 691 C C . VAL A 1 88 ? 31.867 -9.125 -17.476 1.00 93.25 88 VAL A C 1
ATOM 693 O O . VAL A 1 88 ? 32.844 -9.861 -17.369 1.00 93.25 88 VAL A O 1
ATOM 696 N N . ASP A 1 89 ? 31.909 -7.826 -17.207 1.00 92.56 89 ASP A N 1
ATOM 697 C CA . ASP A 1 89 ? 33.028 -7.153 -16.550 1.00 92.56 89 ASP A CA 1
ATOM 698 C C . ASP A 1 89 ? 32.515 -6.492 -15.270 1.00 92.56 89 ASP A C 1
ATOM 700 O O . ASP A 1 89 ? 31.531 -5.756 -15.294 1.00 92.56 89 ASP A O 1
ATOM 704 N N . SER A 1 90 ? 33.159 -6.776 -14.136 1.00 89.00 90 SER A N 1
ATOM 705 C CA . SER A 1 90 ? 32.840 -6.144 -12.849 1.00 89.00 90 SER A CA 1
ATOM 706 C C . SER A 1 90 ? 31.345 -6.227 -12.483 1.00 89.00 90 SER A C 1
ATOM 708 O O . SER A 1 90 ? 30.740 -5.255 -12.030 1.00 89.00 90 SER A O 1
ATOM 710 N N . ASN A 1 91 ? 30.744 -7.404 -12.700 1.00 85.88 91 ASN A N 1
ATOM 711 C CA . ASN A 1 91 ? 29.311 -7.696 -12.526 1.00 85.88 91 ASN A CA 1
ATOM 712 C C . ASN A 1 91 ? 28.358 -6.894 -13.431 1.00 85.88 91 ASN A C 1
ATOM 714 O O . ASN A 1 91 ? 27.164 -6.810 -13.144 1.00 85.88 91 ASN A O 1
ATOM 718 N N . ARG A 1 92 ? 28.855 -6.327 -14.534 1.00 87.25 92 ARG A N 1
ATOM 719 C CA . ARG A 1 92 ? 28.050 -5.637 -15.547 1.00 87.25 92 ARG A CA 1
ATOM 720 C C . ARG A 1 92 ? 28.180 -6.325 -16.904 1.00 87.25 92 ARG A C 1
ATOM 722 O O . ARG A 1 92 ? 29.287 -6.725 -17.263 1.00 87.25 92 ARG A O 1
ATOM 729 N N . PRO A 1 93 ? 27.092 -6.463 -17.678 1.00 92.69 93 PRO A N 1
ATOM 730 C CA . PRO A 1 93 ? 27.187 -6.954 -19.049 1.00 92.69 93 PRO A CA 1
ATOM 731 C C . PRO A 1 93 ? 28.148 -6.082 -19.870 1.00 92.69 93 PRO A C 1
ATOM 733 O O . PRO A 1 93 ? 27.962 -4.870 -19.960 1.00 92.69 93 PRO A O 1
ATOM 736 N N . SER A 1 94 ? 29.171 -6.697 -20.465 1.00 93.25 94 SER A N 1
ATOM 737 C CA . SER A 1 94 ? 30.141 -6.019 -21.340 1.00 93.25 94 SER A CA 1
ATOM 738 C C . SER A 1 94 ? 29.967 -6.384 -22.818 1.00 93.25 94 SER A C 1
ATOM 740 O O . SER A 1 94 ? 30.406 -5.638 -23.689 1.00 93.25 94 SER A O 1
ATOM 742 N N . SER A 1 95 ? 29.276 -7.490 -23.112 1.00 94.06 95 SER A N 1
ATOM 743 C CA . SER A 1 95 ? 28.831 -7.871 -24.455 1.00 94.06 95 SER A CA 1
ATOM 744 C C . SER A 1 95 ? 27.539 -8.680 -24.373 1.00 94.06 95 SER A C 1
ATOM 746 O O . SER A 1 95 ? 27.387 -9.524 -23.484 1.00 94.06 95 SER A O 1
ATOM 748 N N . TRP A 1 96 ? 26.597 -8.420 -25.280 1.00 96.12 96 TRP A N 1
ATOM 749 C CA . TRP A 1 96 ? 25.294 -9.081 -25.305 1.00 96.12 96 TRP A CA 1
ATOM 750 C C . TRP A 1 96 ? 24.658 -9.059 -26.697 1.00 96.12 96 TRP A C 1
ATOM 752 O O . TRP A 1 96 ? 25.082 -8.334 -27.598 1.00 96.12 96 TRP A O 1
ATOM 762 N N . SER A 1 97 ? 23.598 -9.842 -26.860 1.00 96.44 97 SER A N 1
ATOM 763 C CA . SER A 1 97 ? 22.695 -9.787 -28.008 1.00 96.44 97 SER A CA 1
ATOM 764 C C . SER A 1 97 ? 21.246 -9.811 -27.539 1.00 96.44 97 SER A C 1
ATOM 766 O O . SER A 1 97 ? 20.919 -10.442 -26.534 1.00 96.44 97 SER A O 1
ATOM 768 N N . TRP A 1 98 ? 20.380 -9.113 -28.269 1.00 97.44 98 TRP A N 1
ATOM 769 C CA . TRP A 1 98 ? 18.938 -9.142 -28.055 1.00 97.44 98 TRP A CA 1
ATOM 770 C C . TRP A 1 98 ? 18.277 -10.028 -29.101 1.00 97.44 98 TRP A C 1
ATOM 772 O O . TRP A 1 98 ? 18.717 -10.078 -30.248 1.00 97.44 98 TRP A O 1
ATOM 782 N N . PHE A 1 99 ? 17.212 -10.709 -28.699 1.00 97.38 99 PHE A N 1
ATOM 783 C CA . PHE A 1 99 ? 16.423 -11.564 -29.572 1.00 97.38 99 PHE A CA 1
ATOM 784 C C . PHE A 1 99 ? 14.940 -11.264 -29.422 1.00 97.38 99 PHE A C 1
ATOM 786 O O . PHE A 1 99 ? 14.479 -11.011 -28.309 1.00 97.38 99 PHE A O 1
ATOM 793 N N . LYS A 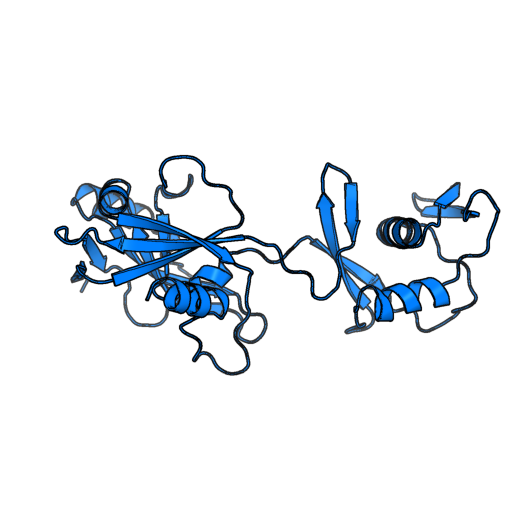1 100 ? 14.193 -11.391 -30.518 1.00 95.62 100 LYS A N 1
ATOM 794 C CA . LYS A 1 100 ? 12.727 -11.402 -30.543 1.00 95.62 100 LYS A CA 1
ATOM 795 C C . LYS A 1 100 ? 12.275 -12.560 -31.426 1.00 95.62 100 LYS A C 1
ATOM 797 O O . LYS A 1 100 ? 12.836 -12.754 -32.497 1.00 95.62 100 LYS A O 1
ATOM 802 N N . ASP A 1 101 ? 11.363 -13.397 -30.936 1.00 88.06 101 ASP A N 1
ATOM 803 C CA . ASP A 1 101 ? 10.879 -14.595 -31.650 1.00 88.06 101 ASP A CA 1
ATOM 804 C C . ASP A 1 101 ? 11.996 -15.498 -32.229 1.00 88.06 101 ASP A C 1
ATOM 806 O O . ASP A 1 101 ? 11.843 -16.120 -33.276 1.00 88.06 101 ASP A O 1
ATOM 810 N N . LYS A 1 102 ? 13.113 -15.621 -31.491 1.00 86.94 102 LYS A N 1
ATOM 811 C CA . LYS A 1 102 ? 14.355 -16.363 -31.826 1.00 86.94 102 LYS A CA 1
ATOM 812 C C . LYS A 1 102 ? 15.282 -15.705 -32.855 1.00 86.94 102 LYS A C 1
ATOM 814 O O . LYS A 1 102 ? 16.366 -16.237 -33.087 1.00 86.94 102 LYS A O 1
ATOM 819 N N . GLU A 1 103 ? 14.925 -14.559 -33.416 1.00 93.88 103 GLU A N 1
ATOM 820 C CA . GLU A 1 103 ? 15.787 -13.812 -34.332 1.00 93.88 103 GLU A CA 1
ATOM 821 C C . GLU A 1 103 ? 16.598 -12.758 -33.581 1.00 93.88 103 GLU A C 1
ATOM 823 O O . GLU A 1 103 ? 16.088 -12.101 -32.672 1.00 93.88 103 GLU A O 1
ATOM 828 N N . SER A 1 104 ? 17.875 -12.606 -33.947 1.00 94.69 104 SER A N 1
ATOM 829 C CA . SER A 1 104 ? 18.717 -11.537 -33.406 1.00 94.69 104 SER A CA 1
ATOM 830 C C . SER A 1 104 ? 18.158 -10.190 -33.844 1.00 94.69 104 SER A C 1
ATOM 832 O O . SER A 1 104 ? 17.915 -9.965 -35.028 1.00 94.69 104 SER A O 1
ATOM 834 N N . CYS A 1 105 ? 18.014 -9.271 -32.900 1.00 94.75 105 CYS A N 1
ATOM 835 C CA . CYS A 1 105 ? 17.471 -7.948 -33.147 1.00 94.75 105 CYS A CA 1
ATOM 836 C C . CYS A 1 105 ? 18.287 -6.872 -32.433 1.00 94.75 105 CYS A C 1
ATOM 838 O O . CYS A 1 105 ? 19.150 -7.143 -31.595 1.00 94.75 105 CYS A O 1
ATOM 840 N N . TYR A 1 106 ? 17.983 -5.623 -32.760 1.00 93.69 106 TYR A N 1
ATOM 841 C CA . TYR A 1 106 ? 18.608 -4.465 -32.150 1.00 93.69 106 TYR A CA 1
ATOM 842 C C . TYR A 1 106 ? 17.563 -3.714 -31.320 1.00 93.69 106 TYR A C 1
ATOM 844 O O . TYR A 1 106 ? 16.792 -2.932 -31.862 1.00 93.69 106 TYR A O 1
ATOM 852 N N . PHE A 1 107 ? 17.505 -4.018 -30.017 1.00 96.00 107 PHE A N 1
ATOM 853 C CA . PHE A 1 107 ? 16.574 -3.388 -29.076 1.00 96.00 107 PHE A CA 1
ATOM 854 C C . PHE A 1 107 ? 17.144 -2.063 -28.563 1.00 96.00 107 PHE A C 1
ATOM 856 O O . PHE A 1 107 ? 18.181 -2.031 -27.889 1.00 96.00 107 PHE A O 1
ATOM 863 N N . THR A 1 108 ? 16.471 -0.974 -28.908 1.00 97.06 108 THR A N 1
ATOM 864 C CA . THR A 1 108 ? 16.953 0.397 -28.742 1.00 97.06 108 THR A CA 1
ATOM 865 C C . THR A 1 108 ? 16.457 1.063 -27.464 1.00 97.06 108 THR A C 1
ATOM 867 O O . THR A 1 108 ? 15.393 0.759 -26.921 1.00 97.06 108 THR A O 1
ATOM 870 N N . LYS A 1 109 ? 17.228 2.042 -26.988 1.00 96.25 109 LYS A N 1
ATOM 871 C CA . LYS A 1 109 ? 16.835 2.923 -25.884 1.00 96.25 109 LYS A CA 1
ATOM 872 C C . LYS A 1 109 ? 15.542 3.689 -26.181 1.00 96.25 109 LYS A C 1
ATOM 874 O O . LYS A 1 109 ? 14.747 3.902 -25.268 1.00 96.25 109 LYS A O 1
ATOM 879 N N . GLY A 1 110 ? 15.310 4.058 -27.441 1.00 97.06 110 GLY A N 1
ATOM 880 C CA . GLY A 1 110 ? 14.067 4.676 -27.901 1.00 97.06 110 GLY A CA 1
ATOM 881 C C . GLY A 1 110 ? 12.848 3.768 -27.726 1.00 97.06 110 GLY A C 1
ATOM 882 O O . GLY A 1 110 ? 11.828 4.226 -27.213 1.00 97.06 110 GLY A O 1
ATOM 883 N N . GLU A 1 111 ? 12.958 2.482 -28.078 1.00 97.19 111 GLU A N 1
ATOM 884 C CA . GLU A 1 111 ? 11.891 1.495 -27.843 1.00 97.19 111 GLU A CA 1
ATOM 885 C C . GLU A 1 111 ? 11.612 1.308 -26.347 1.00 97.19 111 GLU A C 1
ATOM 887 O O . GLU A 1 111 ? 10.451 1.338 -25.936 1.00 97.19 111 GLU A O 1
ATOM 892 N N . LEU A 1 112 ? 12.661 1.176 -25.526 1.00 96.50 112 LEU A N 1
ATOM 893 C CA . LEU A 1 112 ? 12.518 1.055 -24.072 1.00 96.50 112 LEU A CA 1
ATOM 894 C C . LEU A 1 112 ? 11.808 2.276 -23.471 1.00 96.50 112 LEU A C 1
ATOM 896 O O . LEU A 1 112 ? 10.847 2.121 -22.718 1.00 96.50 112 LEU A O 1
ATOM 900 N N . LYS A 1 113 ? 12.251 3.488 -23.827 1.00 96.50 113 LYS A N 1
ATOM 901 C CA . LYS A 1 113 ? 11.634 4.746 -23.384 1.00 96.50 113 LYS A CA 1
ATOM 902 C C . LYS A 1 113 ? 10.162 4.810 -23.778 1.00 96.50 113 LYS A C 1
ATOM 904 O O . LYS A 1 113 ? 9.316 5.119 -22.943 1.00 96.50 113 LYS A O 1
ATOM 909 N N . ALA A 1 114 ? 9.857 4.503 -25.040 1.00 97.06 114 ALA A N 1
ATOM 910 C CA . ALA A 1 114 ? 8.493 4.542 -25.547 1.00 97.06 114 ALA A CA 1
ATOM 911 C C . ALA A 1 114 ? 7.576 3.604 -24.756 1.00 97.06 114 ALA A C 1
ATOM 913 O O . ALA A 1 114 ? 6.486 4.023 -24.380 1.00 97.06 114 ALA A O 1
ATOM 914 N N . PHE A 1 115 ? 8.036 2.391 -24.446 1.00 97.38 115 PHE A N 1
ATOM 915 C CA . PHE A 1 115 ? 7.262 1.439 -23.654 1.00 97.38 115 PHE A CA 1
ATOM 916 C C . PHE A 1 115 ? 7.076 1.894 -22.201 1.00 97.38 115 PHE A C 1
ATOM 918 O O . PHE A 1 115 ? 5.969 1.837 -21.668 1.00 97.38 115 PHE A O 1
ATOM 925 N N . ILE A 1 116 ? 8.132 2.414 -21.564 1.00 96.62 116 ILE A N 1
ATOM 926 C CA . ILE A 1 116 ? 8.055 2.972 -20.203 1.00 96.62 116 ILE A CA 1
ATOM 927 C C . ILE A 1 116 ? 7.015 4.100 -20.125 1.00 96.62 116 ILE A C 1
ATOM 929 O O . ILE A 1 116 ? 6.215 4.139 -19.189 1.00 96.62 116 ILE A O 1
ATOM 933 N N . GLU A 1 117 ? 7.004 5.004 -21.102 1.00 96.75 117 GLU A N 1
ATOM 934 C CA . GLU A 1 117 ? 6.148 6.192 -21.068 1.00 96.75 117 GLU A CA 1
ATOM 935 C C . GLU A 1 117 ? 4.722 5.935 -21.556 1.00 96.75 117 GLU A C 1
ATOM 937 O O . GLU A 1 117 ? 3.774 6.466 -20.978 1.00 96.75 117 GLU A O 1
ATOM 942 N N . LYS A 1 118 ? 4.552 5.147 -22.622 1.00 96.56 118 LYS A N 1
ATOM 943 C CA . LYS A 1 118 ? 3.253 4.971 -23.288 1.00 96.56 118 LYS A CA 1
ATOM 944 C C . LYS A 1 118 ? 2.494 3.752 -22.788 1.00 96.56 118 LYS A C 1
ATOM 946 O O . LYS A 1 118 ? 1.298 3.861 -22.545 1.00 96.56 118 LYS A O 1
ATOM 951 N N . ASP A 1 119 ? 3.175 2.621 -22.632 1.00 96.25 119 ASP A N 1
ATOM 952 C CA . ASP A 1 119 ? 2.540 1.349 -22.277 1.00 96.25 119 ASP A CA 1
ATOM 953 C C . ASP A 1 119 ? 2.503 1.137 -20.760 1.00 96.25 119 ASP A C 1
ATOM 955 O O . ASP A 1 119 ? 1.500 0.679 -20.216 1.00 96.25 119 ASP A O 1
ATOM 959 N N . LEU A 1 120 ? 3.576 1.514 -20.054 1.00 95.88 120 LEU A N 1
ATOM 960 C CA . LEU A 1 120 ? 3.627 1.455 -18.592 1.00 95.88 120 LEU A CA 1
ATOM 961 C C . LEU A 1 120 ? 3.149 2.751 -17.919 1.00 95.88 120 LEU A C 1
ATOM 963 O O . LEU A 1 120 ? 2.845 2.726 -16.728 1.00 95.88 120 LEU A O 1
ATOM 967 N N . GLY A 1 121 ? 3.067 3.869 -18.648 1.00 96.44 121 GLY A N 1
ATOM 968 C CA . GLY A 1 121 ? 2.514 5.138 -18.158 1.00 96.44 121 GLY A CA 1
ATOM 969 C C . GLY A 1 121 ? 3.418 5.928 -17.205 1.00 96.44 121 GLY A C 1
ATOM 970 O O . GLY A 1 121 ? 2.940 6.838 -16.521 1.00 96.44 121 GLY A O 1
ATOM 971 N N . TYR A 1 122 ? 4.706 5.589 -17.110 1.00 95.56 122 TYR A N 1
ATOM 972 C CA . TYR A 1 122 ? 5.639 6.306 -16.243 1.00 95.56 122 TYR A CA 1
ATOM 973 C C . TYR A 1 122 ? 6.065 7.638 -16.852 1.00 95.56 122 TYR A C 1
ATOM 975 O O . TYR A 1 122 ? 6.181 7.796 -18.063 1.00 95.56 122 TYR A O 1
ATOM 983 N N . LYS A 1 123 ? 6.363 8.600 -15.982 1.00 94.69 123 LYS A N 1
ATOM 984 C CA . LYS A 1 123 ? 6.992 9.868 -16.354 1.00 94.69 123 LYS A CA 1
ATOM 985 C C . LYS A 1 12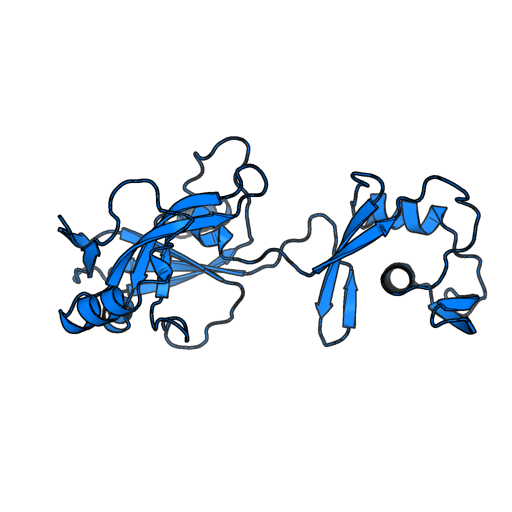3 ? 8.290 10.008 -15.585 1.00 94.69 123 LYS A C 1
ATOM 987 O O . LYS A 1 123 ? 8.341 9.637 -14.410 1.00 94.69 123 LYS A O 1
ATOM 992 N N . ALA A 1 124 ? 9.313 10.528 -16.249 1.00 93.50 124 ALA A N 1
ATOM 993 C CA . ALA A 1 124 ? 10.540 10.876 -15.567 1.00 93.50 124 ALA A CA 1
ATOM 994 C C . ALA A 1 124 ? 10.274 12.035 -14.600 1.00 93.50 124 ALA A C 1
ATOM 996 O O . ALA A 1 124 ? 9.493 12.948 -14.884 1.00 93.50 124 ALA A O 1
ATOM 997 N N . LYS A 1 125 ? 10.906 11.970 -13.434 1.00 91.44 125 LYS A N 1
ATOM 998 C CA . LYS A 1 125 ? 10.933 13.036 -12.442 1.00 91.44 125 LYS A CA 1
ATOM 999 C C . LYS A 1 125 ? 12.358 13.122 -11.920 1.00 91.44 125 LYS A C 1
ATOM 1001 O O . LYS A 1 125 ? 12.931 12.099 -11.563 1.00 91.44 125 LYS A O 1
ATOM 1006 N N . ASP A 1 126 ? 12.920 14.326 -11.905 1.00 91.50 126 ASP A N 1
ATOM 1007 C CA . ASP A 1 126 ? 14.284 14.576 -11.427 1.00 91.50 126 ASP A CA 1
ATOM 1008 C C . ASP A 1 126 ? 15.339 13.684 -12.128 1.00 91.50 126 ASP A C 1
ATOM 1010 O O . ASP A 1 126 ? 16.268 13.178 -11.501 1.00 91.50 126 ASP A O 1
ATOM 1014 N N . GLY A 1 127 ? 15.175 13.462 -13.441 1.00 92.81 127 GLY A N 1
ATOM 1015 C CA . GLY A 1 127 ? 16.105 12.685 -14.271 1.00 92.81 127 GLY A CA 1
ATOM 1016 C C . GLY A 1 127 ? 16.016 11.164 -14.110 1.00 92.81 127 GLY A C 1
ATOM 1017 O O . GLY A 1 127 ? 16.924 10.453 -14.545 1.00 92.81 127 GLY A O 1
ATOM 1018 N N . VAL A 1 128 ? 14.959 10.636 -13.478 1.00 94.06 128 VAL A N 1
ATOM 1019 C CA . VAL A 1 128 ? 14.742 9.189 -13.303 1.00 94.06 128 VAL A CA 1
ATOM 1020 C C . VAL A 1 128 ? 13.278 8.784 -13.493 1.00 94.06 128 VAL A C 1
ATOM 1022 O O . VAL A 1 128 ? 12.357 9.525 -13.156 1.00 94.06 128 VAL A O 1
ATOM 1025 N N . TYR A 1 129 ? 13.043 7.563 -13.968 1.00 94.88 129 TYR A N 1
ATOM 1026 C CA . TYR A 1 129 ? 11.748 6.888 -13.916 1.00 94.88 129 TYR A CA 1
ATOM 1027 C C . TYR A 1 129 ? 11.632 6.073 -12.613 1.00 94.88 129 TYR A C 1
ATOM 1029 O O . TYR A 1 129 ? 12.414 5.135 -12.420 1.00 94.88 129 TYR A O 1
ATOM 1037 N N . PRO A 1 130 ? 10.668 6.376 -11.721 1.00 93.12 130 PRO A N 1
ATOM 1038 C CA . PRO A 1 130 ? 10.425 5.607 -10.499 1.00 93.12 130 PRO A CA 1
ATOM 1039 C C . PRO A 1 130 ? 9.535 4.388 -10.793 1.00 93.12 130 PRO A C 1
ATOM 1041 O O . PRO A 1 130 ? 8.330 4.397 -10.538 1.00 93.12 130 PRO A O 1
ATOM 1044 N N . ILE A 1 131 ? 10.122 3.333 -11.356 1.00 93.25 131 ILE A N 1
ATOM 1045 C CA . ILE A 1 131 ? 9.414 2.125 -11.791 1.00 93.25 131 ILE A CA 1
ATOM 1046 C C . ILE A 1 131 ? 8.981 1.283 -10.586 1.00 93.25 131 ILE A C 1
ATOM 1048 O O . ILE A 1 131 ? 9.812 0.833 -9.795 1.00 93.25 131 ILE A O 1
ATOM 1052 N N . LYS A 1 132 ? 7.679 1.002 -10.462 1.00 92.88 132 LYS A N 1
ATOM 1053 C CA . LYS A 1 132 ? 7.152 0.065 -9.463 1.00 92.88 132 LYS A CA 1
ATOM 1054 C C . LYS A 1 132 ? 7.470 -1.364 -9.880 1.00 92.88 132 LYS A C 1
ATOM 1056 O O . LYS A 1 132 ? 7.147 -1.804 -10.984 1.00 92.88 132 LYS A O 1
ATOM 1061 N N . THR A 1 133 ? 8.055 -2.106 -8.954 1.00 91.25 133 THR A N 1
ATOM 1062 C CA . THR A 1 133 ? 8.446 -3.501 -9.138 1.00 91.25 133 THR A CA 1
ATOM 1063 C C . THR A 1 133 ? 7.940 -4.358 -7.989 1.00 91.25 133 THR A C 1
ATOM 1065 O O . THR A 1 133 ? 7.789 -3.882 -6.870 1.00 91.25 133 THR A O 1
ATOM 1068 N N . SER A 1 134 ? 7.652 -5.630 -8.226 1.00 89.81 134 SER A N 1
ATOM 1069 C CA . SER A 1 134 ? 7.256 -6.567 -7.170 1.00 89.81 134 SER A CA 1
ATOM 1070 C C . SER A 1 134 ? 7.783 -7.963 -7.471 1.00 89.81 134 SER A C 1
ATOM 1072 O O . SER A 1 134 ? 8.061 -8.276 -8.624 1.00 89.81 134 SER A O 1
ATOM 1074 N N . TYR A 1 135 ? 7.914 -8.806 -6.448 1.00 87.50 135 TYR A N 1
ATOM 1075 C CA . TYR A 1 135 ? 8.191 -10.228 -6.632 1.00 87.50 135 TYR A CA 1
ATOM 1076 C C . TYR A 1 135 ? 6.871 -10.992 -6.599 1.00 87.50 135 TYR A C 1
ATOM 1078 O O . TYR A 1 135 ? 6.280 -11.180 -5.537 1.00 87.50 135 TYR A O 1
ATOM 1086 N N . ILE A 1 136 ? 6.412 -11.425 -7.769 1.00 83.56 136 ILE A N 1
ATOM 1087 C CA . ILE A 1 136 ? 5.199 -12.229 -7.930 1.00 83.56 136 ILE A CA 1
ATOM 1088 C C . ILE A 1 136 ? 5.655 -13.638 -8.291 1.00 83.56 136 ILE A C 1
ATOM 1090 O O . ILE A 1 136 ? 6.387 -13.819 -9.259 1.00 83.56 136 ILE A O 1
ATOM 1094 N N . GLU A 1 137 ? 5.293 -14.620 -7.461 1.00 85.56 137 GLU A N 1
ATOM 1095 C CA . GLU A 1 137 ? 5.687 -16.030 -7.643 1.00 85.56 137 GLU A CA 1
ATOM 1096 C C . GLU A 1 137 ? 7.213 -16.220 -7.788 1.00 85.56 137 GLU A C 1
ATOM 1098 O O . GLU A 1 137 ? 7.699 -17.048 -8.551 1.00 85.56 137 GLU A O 1
ATOM 1103 N N . GLY A 1 138 ? 7.993 -15.419 -7.051 1.00 85.75 138 GLY A N 1
ATOM 1104 C CA . GLY A 1 138 ? 9.459 -15.457 -7.080 1.00 85.75 138 GLY A CA 1
ATOM 1105 C C . GLY A 1 138 ? 10.101 -14.735 -8.269 1.00 85.75 138 GLY A C 1
ATOM 1106 O O . GLY A 1 138 ? 11.327 -14.661 -8.327 1.00 85.75 138 GLY A O 1
ATOM 1107 N N . LYS A 1 139 ? 9.315 -14.148 -9.182 1.00 87.56 139 LYS A N 1
ATOM 1108 C CA . LYS A 1 139 ? 9.815 -13.386 -10.332 1.00 87.56 139 LYS A CA 1
ATOM 1109 C C . LYS A 1 139 ? 9.660 -11.878 -10.122 1.00 87.56 139 LYS A C 1
ATOM 1111 O O . LYS A 1 139 ? 8.571 -11.394 -9.804 1.00 87.56 139 LYS A O 1
ATOM 1116 N N . LEU A 1 140 ? 10.739 -11.127 -10.362 1.00 89.38 140 LEU A N 1
ATOM 1117 C CA . LEU A 1 140 ? 10.682 -9.668 -10.446 1.00 89.38 140 LEU A CA 1
ATOM 1118 C C . LEU A 1 140 ? 9.764 -9.263 -11.608 1.00 89.38 140 LEU A C 1
ATOM 1120 O O . LEU A 1 140 ? 9.988 -9.644 -12.753 1.00 89.38 140 LEU A O 1
ATOM 1124 N N . THR A 1 141 ? 8.732 -8.493 -11.297 1.00 90.81 141 THR A N 1
ATOM 1125 C CA . THR A 1 141 ? 7.705 -8.033 -12.230 1.00 90.81 141 THR A CA 1
ATOM 1126 C C . THR A 1 141 ? 7.632 -6.517 -12.177 1.00 90.81 141 THR A C 1
ATOM 1128 O O . THR A 1 141 ? 7.581 -5.939 -11.090 1.00 90.81 141 THR A O 1
ATOM 1131 N N . VAL A 1 142 ? 7.610 -5.874 -13.343 1.00 93.50 142 VAL A N 1
ATOM 1132 C CA . VAL A 1 142 ? 7.357 -4.435 -13.470 1.00 93.50 142 VAL A CA 1
ATOM 1133 C C . VAL A 1 142 ? 5.853 -4.208 -13.563 1.00 93.50 142 VAL A C 1
ATOM 1135 O O . VAL A 1 142 ? 5.148 -4.897 -14.297 1.00 93.50 142 VAL A O 1
ATOM 1138 N N . LEU A 1 143 ? 5.358 -3.258 -12.777 1.00 93.62 143 LEU A N 1
ATOM 1139 C CA . LEU A 1 143 ? 3.940 -2.928 -12.682 1.00 93.62 143 LEU A CA 1
ATOM 1140 C C . LEU A 1 143 ? 3.664 -1.618 -13.436 1.00 93.62 143 LEU A C 1
ATOM 1142 O O . LEU A 1 143 ? 4.554 -0.768 -13.489 1.00 93.62 143 LEU A O 1
ATOM 1146 N N . PRO A 1 144 ? 2.456 -1.407 -13.986 1.00 93.12 144 PRO A N 1
ATOM 1147 C CA . PRO A 1 144 ? 2.055 -0.114 -14.543 1.00 93.12 144 PRO A CA 1
ATOM 1148 C C . PRO A 1 144 ? 2.172 1.038 -13.531 1.00 93.12 144 PRO A C 1
ATOM 1150 O O . PRO A 1 144 ? 2.063 0.834 -12.318 1.00 93.12 144 PRO A O 1
ATOM 1153 N N . ALA A 1 145 ? 2.360 2.264 -14.015 1.00 91.88 145 ALA A N 1
ATOM 1154 C CA . ALA A 1 145 ? 2.527 3.450 -13.176 1.00 91.88 145 ALA A CA 1
ATOM 1155 C C . ALA A 1 145 ? 1.298 3.738 -12.303 1.00 91.88 145 ALA A C 1
ATOM 1157 O O . ALA A 1 145 ? 1.435 4.135 -11.142 1.00 91.88 145 ALA A O 1
ATOM 1158 N N . ASP A 1 146 ? 0.100 3.477 -12.819 1.00 89.44 146 ASP A N 1
ATOM 1159 C CA . ASP A 1 146 ? -1.174 3.616 -12.111 1.00 89.44 146 ASP A CA 1
ATOM 1160 C C . ASP A 1 146 ? -1.526 2.393 -11.248 1.00 89.44 146 ASP A C 1
ATOM 1162 O O . ASP A 1 146 ? -2.505 2.427 -10.501 1.00 89.44 146 ASP A O 1
ATOM 1166 N N . TYR A 1 147 ? -0.708 1.332 -11.274 1.00 90.31 147 TYR A N 1
ATOM 1167 C CA . TYR A 1 147 ? -0.984 0.126 -10.506 1.00 90.31 147 TYR A CA 1
ATOM 1168 C C . TYR A 1 147 ? -1.064 0.422 -9.006 1.00 90.31 147 TYR A C 1
ATOM 1170 O O . TYR A 1 147 ? -0.177 1.050 -8.403 1.00 90.31 147 TYR A O 1
ATOM 1178 N N . LYS A 1 148 ? -2.125 -0.106 -8.397 1.00 87.31 148 LYS A N 1
ATOM 1179 C CA . LYS A 1 148 ? -2.392 -0.092 -6.961 1.00 87.31 148 LYS A CA 1
ATOM 1180 C C . LYS A 1 148 ? -2.617 -1.523 -6.487 1.00 87.31 148 LYS A C 1
ATOM 1182 O O . LYS A 1 148 ? -3.317 -2.304 -7.134 1.00 87.31 148 LYS A O 1
ATOM 1187 N N . LEU A 1 149 ? -2.031 -1.864 -5.340 1.00 87.75 149 LEU A N 1
ATOM 1188 C CA . LEU A 1 149 ? -2.234 -3.173 -4.732 1.00 87.75 149 LEU A CA 1
ATOM 1189 C C . LEU A 1 149 ? -3.688 -3.285 -4.263 1.00 87.75 149 LEU A C 1
ATOM 1191 O O . LEU A 1 149 ? -4.182 -2.426 -3.531 1.00 87.75 149 LEU A O 1
ATOM 1195 N N . LYS A 1 150 ? -4.369 -4.355 -4.679 1.00 90.25 150 LYS A N 1
ATOM 1196 C CA . LYS A 1 150 ? -5.718 -4.663 -4.198 1.00 90.25 150 LYS A CA 1
ATOM 1197 C C . LYS A 1 150 ? -5.629 -5.270 -2.803 1.00 90.25 150 LYS A C 1
ATOM 1199 O O . LYS A 1 150 ? -5.071 -6.352 -2.630 1.00 90.25 150 LYS A O 1
ATOM 1204 N N . GLY A 1 151 ? -6.203 -4.575 -1.833 1.00 92.69 151 GLY A N 1
ATOM 1205 C CA . GLY A 1 151 ? -6.388 -5.043 -0.471 1.00 92.69 151 GLY A CA 1
ATOM 1206 C C . GLY A 1 151 ? -7.854 -5.321 -0.153 1.00 92.69 151 GLY A C 1
ATOM 1207 O O . GLY A 1 151 ? -8.708 -5.509 -1.028 1.00 92.69 151 GLY A O 1
ATOM 1208 N N . ARG A 1 152 ? -8.135 -5.355 1.144 1.00 93.94 152 ARG A N 1
ATOM 1209 C CA . ARG A 1 152 ? -9.462 -5.493 1.731 1.00 93.94 152 ARG A CA 1
ATOM 1210 C C . ARG A 1 152 ? -9.705 -4.320 2.659 1.00 93.94 152 ARG A C 1
ATOM 1212 O O . ARG A 1 152 ? -8.842 -3.995 3.469 1.00 93.94 152 ARG A O 1
ATOM 1219 N N . LEU A 1 153 ? -10.896 -3.746 2.568 1.00 94.69 153 LEU A N 1
ATOM 1220 C CA . LEU A 1 153 ? -11.435 -2.851 3.578 1.00 94.69 153 LEU A CA 1
ATOM 1221 C C . LEU A 1 153 ? -12.433 -3.645 4.416 1.00 94.69 153 LEU A C 1
ATOM 1223 O O . LEU A 1 153 ? -13.517 -3.986 3.940 1.00 94.69 153 LEU A O 1
ATOM 1227 N N . TYR A 1 154 ? -12.054 -3.965 5.648 1.00 94.94 154 TYR A N 1
ATOM 1228 C CA . TYR A 1 154 ? -12.963 -4.523 6.639 1.00 94.94 154 TYR A CA 1
ATOM 1229 C C . TYR A 1 154 ? -13.844 -3.411 7.199 1.00 94.94 154 TYR A C 1
ATOM 1231 O O . TYR A 1 154 ? -13.347 -2.352 7.579 1.00 94.94 154 TYR A O 1
ATOM 1239 N N . ILE A 1 155 ? -15.143 -3.685 7.266 1.00 94.50 155 ILE A N 1
ATOM 1240 C CA . ILE A 1 155 ? -16.172 -2.805 7.812 1.00 94.50 155 ILE A CA 1
ATOM 1241 C C . ILE A 1 155 ? -16.724 -3.502 9.052 1.00 94.50 155 ILE A C 1
ATOM 1243 O O . ILE A 1 155 ? -17.262 -4.613 8.964 1.00 94.50 155 ILE A O 1
ATOM 1247 N N . LEU A 1 156 ? -16.535 -2.874 10.209 1.00 94.06 156 LEU A N 1
ATOM 1248 C CA . LEU A 1 156 ? -16.886 -3.418 11.510 1.00 94.06 156 LEU A CA 1
ATOM 1249 C C . LEU A 1 156 ? -17.993 -2.579 12.136 1.00 94.06 156 LEU A C 1
ATOM 1251 O O . LEU A 1 156 ? -17.807 -1.393 12.384 1.00 94.06 156 LEU A O 1
ATOM 1255 N N . THR A 1 157 ? -19.120 -3.207 12.452 1.00 92.25 157 THR A N 1
ATOM 1256 C CA . THR A 1 157 ? -20.225 -2.557 13.167 1.00 92.25 157 THR A CA 1
ATOM 1257 C C . THR A 1 157 ? -20.456 -3.240 14.501 1.00 92.25 157 THR A C 1
ATOM 1259 O O . THR A 1 157 ? -20.277 -4.453 14.636 1.00 92.25 157 THR A O 1
ATOM 1262 N N . VAL A 1 158 ? -20.820 -2.468 15.518 1.00 90.06 158 VAL A N 1
ATOM 1263 C CA . VAL A 1 158 ? -21.148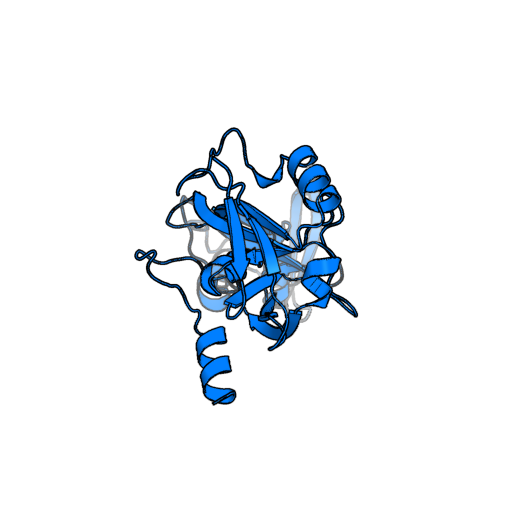 -3.030 16.830 1.00 90.06 158 VAL A CA 1
ATOM 1264 C C . VAL A 1 158 ? -22.406 -3.894 16.695 1.00 90.06 158 VAL A C 1
ATOM 1266 O O . VAL A 1 158 ? -23.364 -3.516 16.026 1.00 90.06 158 VAL A O 1
ATOM 1269 N N . ARG A 1 159 ? -22.413 -5.093 17.287 1.00 84.88 159 ARG A N 1
ATOM 1270 C CA . ARG A 1 159 ? -23.615 -5.943 17.302 1.00 84.88 159 ARG A CA 1
ATOM 1271 C C . ARG A 1 159 ? -24.701 -5.243 18.116 1.00 84.88 159 ARG A C 1
ATOM 1273 O O . ARG A 1 159 ? -24.435 -4.969 19.280 1.00 84.88 159 ARG A O 1
ATOM 1280 N N . ASN A 1 160 ? -25.880 -5.042 17.510 1.00 64.12 160 ASN A N 1
ATOM 1281 C CA . ASN A 1 160 ? -27.043 -4.200 17.881 1.00 64.12 160 ASN A CA 1
ATOM 1282 C C . ASN A 1 160 ? -27.518 -4.134 19.356 1.00 64.12 160 ASN A C 1
ATOM 1284 O O . ASN A 1 160 ? -28.472 -3.428 19.652 1.00 64.12 160 ASN A O 1
ATOM 1288 N N . GLU A 1 161 ? -26.876 -4.817 20.298 1.00 65.12 161 GLU A N 1
ATOM 1289 C CA . GLU A 1 161 ? -27.224 -4.818 21.727 1.00 65.12 161 GLU A CA 1
ATOM 1290 C C . GLU A 1 161 ? -26.004 -4.676 22.650 1.00 65.12 161 GLU A C 1
ATOM 1292 O O . GLU A 1 161 ? -26.140 -4.630 23.872 1.00 65.12 161 GLU A O 1
ATOM 1297 N N . LYS A 1 162 ? -24.788 -4.649 22.093 1.00 74.25 162 LYS A N 1
ATOM 1298 C CA . LYS A 1 162 ? -23.549 -4.581 22.867 1.00 74.25 162 LYS A CA 1
ATOM 1299 C C . LYS A 1 162 ? -22.970 -3.182 22.810 1.00 74.25 162 LYS A C 1
ATOM 1301 O O . LYS A 1 162 ? -23.068 -2.487 21.813 1.00 74.25 162 LYS A O 1
ATOM 1306 N N . GLU A 1 163 ? -22.323 -2.801 23.895 1.00 86.19 163 GLU A N 1
ATOM 1307 C CA . GLU A 1 163 ? -21.589 -1.551 24.008 1.00 86.19 163 GLU A CA 1
ATOM 1308 C C . GLU A 1 163 ? -20.093 -1.862 24.051 1.00 86.19 163 GLU A C 1
ATOM 1310 O O . GLU A 1 163 ? -19.668 -2.842 24.687 1.00 86.19 163 GLU A O 1
ATOM 1315 N N . LEU A 1 164 ? -19.310 -1.058 23.332 1.00 90.81 164 LEU A N 1
ATOM 1316 C CA . LEU A 1 164 ? -17.860 -1.052 23.457 1.00 90.81 164 LEU A CA 1
ATOM 1317 C C . LEU A 1 164 ? -17.461 -0.037 24.520 1.00 90.81 164 LEU A C 1
ATOM 1319 O O . LEU A 1 164 ? -17.741 1.154 24.387 1.00 90.81 164 LEU A O 1
ATOM 1323 N N . ARG A 1 165 ? -16.764 -0.523 25.540 1.00 94.62 165 ARG A N 1
ATOM 1324 C CA . ARG A 1 165 ? -16.110 0.274 26.566 1.00 94.62 165 ARG A CA 1
ATOM 1325 C C . ARG A 1 165 ? -14.682 0.554 26.118 1.00 94.62 165 ARG A C 1
ATOM 1327 O O . ARG A 1 165 ? -13.810 -0.303 26.242 1.00 94.62 165 ARG A O 1
ATOM 1334 N N . ILE A 1 166 ? -14.444 1.729 25.559 1.00 95.06 166 ILE A N 1
ATOM 1335 C CA . ILE A 1 166 ? -13.147 2.131 25.018 1.00 95.06 166 ILE A CA 1
ATOM 1336 C C . ILE A 1 166 ? -12.438 3.042 26.013 1.00 95.06 166 ILE A C 1
ATOM 1338 O O . ILE A 1 166 ? -13.021 3.994 26.530 1.00 95.06 166 ILE A O 1
ATOM 1342 N N . TYR A 1 167 ? -11.166 2.760 26.274 1.00 95.62 167 TYR A N 1
ATOM 1343 C CA . TYR A 1 167 ? -10.319 3.668 27.034 1.00 95.62 167 TYR A CA 1
ATOM 1344 C C . TYR A 1 167 ? -9.826 4.799 26.126 1.00 95.62 167 TYR A C 1
ATOM 1346 O O . TYR A 1 167 ? -9.114 4.530 25.161 1.00 95.62 167 TYR A O 1
ATOM 1354 N N . ASP A 1 168 ? -10.199 6.049 26.404 1.00 94.44 168 ASP A N 1
ATOM 1355 C CA . ASP A 1 168 ? -9.715 7.207 25.648 1.00 94.44 168 ASP A CA 1
ATOM 1356 C C . ASP A 1 168 ? -8.362 7.659 26.183 1.00 94.44 168 ASP A C 1
ATOM 1358 O O . ASP A 1 168 ? -8.274 8.340 27.213 1.00 94.44 168 ASP A O 1
ATOM 1362 N N . TYR A 1 169 ? -7.306 7.215 25.506 1.00 94.31 169 TYR A N 1
ATOM 1363 C CA . TYR A 1 169 ? -5.939 7.619 25.797 1.00 94.31 169 TYR A CA 1
ATOM 1364 C C . TYR A 1 169 ? -5.498 8.828 24.967 1.00 94.31 169 TYR A C 1
ATOM 1366 O O . TYR A 1 169 ? -4.598 9.549 25.397 1.00 94.31 169 TYR A O 1
ATOM 1374 N N . ALA A 1 170 ? -6.172 9.082 23.841 1.00 89.88 170 ALA A N 1
ATOM 1375 C CA . ALA A 1 170 ? -5.881 10.195 22.954 1.00 89.88 170 ALA A CA 1
ATOM 1376 C C . ALA A 1 170 ? -6.011 11.528 23.705 1.00 89.88 170 ALA A C 1
ATOM 1378 O O . ALA A 1 170 ? -7.102 11.959 24.093 1.00 89.88 170 ALA A O 1
ATOM 1379 N N . ASN A 1 171 ? -4.887 12.210 23.909 1.00 72.94 171 ASN A N 1
ATOM 1380 C CA . ASN A 1 171 ? -4.875 13.540 24.506 1.00 72.94 171 ASN A CA 1
ATOM 1381 C C . ASN A 1 171 ? -4.850 14.592 23.392 1.00 72.94 171 ASN A C 1
ATOM 1383 O O . ASN A 1 171 ? -3.794 14.943 22.885 1.00 72.94 171 ASN A O 1
ATOM 1387 N N . GLY A 1 172 ? -6.021 15.110 23.016 1.00 67.50 172 GLY A N 1
ATOM 1388 C CA . GLY A 1 172 ? -6.143 16.168 22.007 1.00 67.50 172 GLY A CA 1
ATOM 1389 C C . GLY A 1 172 ? -6.390 15.658 20.585 1.00 67.50 172 GLY A C 1
ATOM 1390 O O . GLY A 1 172 ? -6.879 14.547 20.382 1.00 67.50 172 GLY A O 1
ATOM 1391 N N . SER A 1 173 ? -6.146 16.528 19.603 1.00 61.75 173 SER A N 1
ATOM 1392 C CA . SER A 1 173 ? -6.399 16.265 18.178 1.00 61.75 173 SER A CA 1
ATOM 1393 C C . SER A 1 173 ? -5.143 15.936 17.372 1.00 61.75 173 SER A C 1
ATOM 1395 O O . SER A 1 173 ? -5.271 15.464 16.249 1.00 61.75 173 SER A O 1
ATOM 1397 N N . GLU A 1 174 ? -3.955 16.204 17.915 1.00 67.12 174 GLU A N 1
ATOM 1398 C CA . GLU A 1 174 ? -2.678 16.035 17.223 1.00 67.12 174 GLU A CA 1
ATOM 1399 C C . GLU A 1 174 ? -1.765 15.160 18.084 1.00 67.12 174 GLU A C 1
ATOM 1401 O O . GLU A 1 174 ? -1.558 15.450 19.263 1.00 67.12 174 GLU A O 1
ATOM 1406 N N . GLY A 1 175 ? -1.295 14.048 17.517 1.00 76.06 175 GLY A N 1
ATOM 1407 C CA . GLY A 1 175 ? -0.355 13.159 18.195 1.00 76.06 175 GLY A CA 1
ATOM 1408 C C . GLY A 1 175 ? 1.049 13.759 18.260 1.00 76.06 175 GLY A C 1
ATOM 1409 O O . GLY A 1 175 ? 1.366 14.713 17.549 1.00 76.06 175 GLY A O 1
ATOM 1410 N N . ASP A 1 176 ? 1.923 13.149 19.056 1.00 82.81 176 ASP A N 1
ATOM 1411 C CA . ASP A 1 176 ? 3.350 13.465 19.059 1.00 82.81 176 ASP A CA 1
ATOM 1412 C C . ASP A 1 176 ? 4.094 12.512 18.109 1.00 82.81 176 ASP A C 1
ATOM 1414 O O . ASP A 1 176 ? 4.137 11.301 18.326 1.00 82.81 176 ASP A O 1
ATOM 1418 N N . LEU A 1 177 ? 4.690 13.049 17.040 1.00 83.38 177 LEU A N 1
ATOM 1419 C CA . LEU A 1 177 ? 5.504 12.260 16.104 1.00 83.38 177 LEU A CA 1
ATOM 1420 C C . LEU A 1 177 ? 6.783 11.706 16.751 1.00 83.38 177 LEU A C 1
ATOM 1422 O O . LEU A 1 177 ? 7.375 10.763 16.226 1.00 83.38 177 LEU A O 1
ATOM 1426 N N . THR A 1 178 ? 7.229 12.299 17.859 1.00 87.88 178 THR A N 1
ATOM 1427 C CA . THR A 1 178 ? 8.419 11.876 18.606 1.00 87.88 178 THR A CA 1
ATOM 1428 C C . THR A 1 178 ? 8.109 10.861 19.704 1.00 87.88 178 THR A C 1
ATOM 1430 O O . THR A 1 178 ? 9.008 10.120 20.101 1.00 87.88 178 THR A O 1
ATOM 1433 N N . ASP A 1 179 ? 6.843 10.761 20.119 1.00 89.25 179 ASP A N 1
ATOM 1434 C CA . ASP A 1 179 ? 6.347 9.782 21.093 1.00 89.25 179 ASP A CA 1
ATOM 1435 C C . ASP A 1 179 ? 5.013 9.159 20.621 1.00 89.25 179 ASP A C 1
ATOM 1437 O O . ASP A 1 179 ? 3.943 9.473 21.153 1.00 89.25 179 ASP A O 1
ATOM 1441 N N . PRO A 1 180 ? 5.031 8.304 19.573 1.00 90.88 180 PRO A N 1
ATOM 1442 C CA . PRO A 1 180 ? 3.799 7.775 18.999 1.00 90.88 180 PRO A CA 1
ATOM 1443 C C . PRO A 1 180 ? 3.049 6.865 19.976 1.00 90.88 180 PRO A C 1
ATOM 1445 O O . PRO A 1 180 ? 3.577 5.843 20.428 1.00 90.88 180 PRO A O 1
ATOM 1448 N N . GLU A 1 181 ? 1.775 7.176 20.227 1.00 93.38 181 GLU A N 1
ATOM 1449 C CA . GLU A 1 181 ? 0.961 6.490 21.239 1.00 93.38 181 GLU A CA 1
ATOM 1450 C C . GLU A 1 181 ? 0.778 4.985 20.955 1.00 93.38 181 GLU A C 1
ATOM 1452 O O . GLU A 1 181 ? 0.606 4.204 21.895 1.00 93.38 181 GLU A O 1
ATOM 1457 N N . TYR A 1 182 ? 0.886 4.538 19.692 1.00 90.19 182 TYR A N 1
ATOM 1458 C CA . TYR A 1 182 ? 0.850 3.110 19.335 1.00 90.19 182 TYR A CA 1
ATOM 1459 C C . TYR A 1 182 ? 2.003 2.295 19.962 1.00 90.19 182 TYR A C 1
ATOM 1461 O O . TYR A 1 182 ? 1.920 1.070 20.057 1.00 90.19 182 TYR A O 1
ATOM 1469 N N . ASN A 1 183 ? 3.063 2.952 20.452 1.00 92.62 183 ASN A N 1
ATOM 1470 C CA . ASN A 1 183 ? 4.172 2.307 21.161 1.00 92.62 183 ASN A CA 1
ATOM 1471 C C . ASN A 1 183 ? 3.936 2.168 22.674 1.00 92.62 183 ASN A C 1
ATOM 1473 O O . ASN A 1 183 ? 4.743 1.547 23.374 1.00 92.62 183 ASN A O 1
ATOM 1477 N N . HIS A 1 184 ? 2.844 2.712 23.221 1.00 93.44 184 HIS A N 1
ATOM 1478 C CA . HIS A 1 184 ? 2.624 2.794 24.669 1.00 93.44 184 HIS A CA 1
ATOM 1479 C C . HIS A 1 184 ? 2.023 1.493 25.229 1.00 93.44 184 HIS A C 1
ATOM 1481 O O . HIS A 1 184 ? 1.017 1.487 25.940 1.00 93.44 184 HIS A O 1
ATOM 1487 N N . LEU A 1 185 ? 2.679 0.356 24.968 1.00 94.38 185 LEU A N 1
ATOM 1488 C CA . LEU A 1 185 ? 2.169 -0.999 25.236 1.00 94.38 185 LEU A CA 1
ATOM 1489 C C . LEU A 1 185 ? 1.752 -1.245 26.697 1.00 94.38 185 LEU A C 1
ATOM 1491 O O . LEU A 1 185 ? 0.844 -2.033 26.974 1.00 94.38 185 LEU A O 1
ATOM 1495 N N . LYS A 1 186 ? 2.392 -0.561 27.657 1.00 95.50 186 LYS A N 1
ATOM 1496 C CA . LYS A 1 186 ? 2.020 -0.636 29.083 1.00 95.50 186 LYS A CA 1
ATOM 1497 C C . LYS A 1 186 ? 0.597 -0.131 29.327 1.00 95.50 186 LYS A C 1
ATOM 1499 O O . LYS A 1 186 ? -0.118 -0.715 30.138 1.00 95.50 186 LYS A O 1
ATOM 1504 N N . VAL A 1 187 ? 0.181 0.910 28.606 1.00 94.56 187 VAL A N 1
ATOM 1505 C CA . VAL A 1 187 ? -1.175 1.467 28.677 1.00 94.56 187 VAL A CA 1
ATOM 1506 C C . VAL A 1 187 ? -2.179 0.474 28.104 1.00 94.56 187 VAL A C 1
ATOM 1508 O O . VAL A 1 187 ? -3.240 0.274 28.688 1.00 94.56 187 VAL A O 1
ATOM 1511 N N . PHE A 1 188 ? -1.831 -0.215 27.015 1.00 95.12 188 PHE A N 1
ATOM 1512 C CA . PHE A 1 188 ? -2.725 -1.187 26.375 1.00 95.12 188 PHE A CA 1
ATOM 1513 C C . PHE A 1 188 ? -2.962 -2.380 27.288 1.00 95.12 188 PHE A C 1
ATOM 1515 O O . PHE A 1 188 ? -4.101 -2.801 27.493 1.00 95.12 188 PHE A O 1
ATOM 1522 N N . LYS A 1 189 ? -1.880 -2.883 27.896 1.00 95.31 189 LYS A N 1
ATOM 1523 C CA . LYS A 1 189 ? -1.949 -3.940 28.902 1.00 95.31 189 LYS A CA 1
ATOM 1524 C C . LYS A 1 189 ? -2.831 -3.521 30.077 1.00 95.31 189 LYS A C 1
ATOM 1526 O O . LYS A 1 189 ? -3.741 -4.265 30.427 1.00 95.31 189 LYS A O 1
ATOM 1531 N N . TRP A 1 190 ? -2.608 -2.327 30.628 1.00 96.06 190 TRP A N 1
ATOM 1532 C CA . TRP A 1 190 ? -3.421 -1.804 31.724 1.00 96.06 190 TRP A CA 1
ATOM 1533 C C . TRP A 1 190 ? -4.902 -1.694 31.334 1.00 96.06 190 TRP A C 1
ATOM 1535 O O . TRP A 1 190 ? -5.753 -2.220 32.043 1.00 96.06 190 TRP A O 1
ATOM 1545 N N . ALA A 1 191 ? -5.229 -1.094 30.185 1.00 96.00 191 ALA A N 1
ATOM 1546 C CA . ALA A 1 191 ? -6.614 -0.935 29.737 1.00 96.00 191 ALA A CA 1
ATOM 1547 C C . ALA A 1 191 ? -7.304 -2.298 29.556 1.00 96.00 191 ALA A C 1
ATOM 1549 O O . ALA A 1 191 ? -8.436 -2.505 29.996 1.00 96.00 191 ALA A O 1
ATOM 1550 N N . LYS A 1 192 ? -6.595 -3.274 28.987 1.00 95.12 192 LYS A N 1
ATOM 1551 C CA . LYS A 1 192 ? -7.091 -4.645 28.864 1.00 95.12 192 LYS A CA 1
ATOM 1552 C C . LYS A 1 192 ? -7.344 -5.296 30.231 1.00 95.12 192 LYS A C 1
ATOM 1554 O O . LYS A 1 192 ? -8.378 -5.931 30.413 1.00 95.12 192 LYS A O 1
ATOM 1559 N N . GLU A 1 193 ? -6.436 -5.128 31.193 1.00 95.88 193 GLU A N 1
ATOM 1560 C CA . GLU A 1 193 ? -6.582 -5.637 32.568 1.00 95.88 193 GLU A CA 1
ATOM 1561 C C . GLU A 1 193 ? -7.744 -4.973 33.324 1.00 95.88 193 GLU A C 1
ATOM 1563 O O . GLU A 1 193 ? -8.399 -5.625 34.133 1.00 95.88 193 GLU A O 1
ATOM 1568 N N . GLN A 1 194 ? -8.058 -3.711 33.016 1.00 96.38 194 GLN A N 1
ATOM 1569 C CA . GLN A 1 194 ? -9.232 -3.002 33.543 1.00 96.38 194 GLN A CA 1
ATOM 1570 C C . GLN A 1 194 ? -10.559 -3.398 32.862 1.00 96.38 194 GLN A C 1
ATOM 1572 O O . GLN A 1 194 ? -11.619 -2.856 33.195 1.00 96.38 194 GLN A O 1
ATOM 1577 N N . GLY A 1 195 ? -10.522 -4.333 31.907 1.00 95.44 195 GLY A N 1
ATOM 1578 C CA . GLY A 1 195 ? -11.709 -4.854 31.233 1.00 95.44 195 GLY A CA 1
ATOM 1579 C C . GLY A 1 195 ? -12.307 -3.915 30.185 1.00 95.44 195 GLY A C 1
ATOM 1580 O O . GLY A 1 195 ? -13.491 -4.039 29.877 1.00 95.44 195 GLY A O 1
ATOM 1581 N N . TYR A 1 196 ? -11.527 -2.970 29.650 1.00 96.44 196 TYR A N 1
ATOM 1582 C CA . TYR A 1 196 ? -11.936 -2.225 28.458 1.00 96.44 196 TYR A CA 1
ATOM 1583 C C . TYR A 1 196 ? -11.966 -3.157 27.239 1.00 96.44 196 TYR A C 1
ATOM 1585 O O . TYR A 1 196 ? -11.188 -4.105 27.140 1.00 96.44 196 TYR A O 1
ATOM 1593 N N . ASP A 1 197 ? -12.857 -2.877 26.291 1.00 95.81 197 ASP A N 1
ATOM 1594 C CA . ASP A 1 197 ? -12.980 -3.591 25.018 1.00 95.81 197 ASP A CA 1
ATOM 1595 C C . ASP A 1 197 ? -11.931 -3.166 23.989 1.00 95.81 197 ASP A C 1
ATOM 1597 O O . ASP A 1 197 ? -11.641 -3.904 23.043 1.00 95.81 197 ASP A O 1
ATOM 1601 N N . GLY A 1 198 ? -11.361 -1.982 24.180 1.00 95.81 198 GLY A N 1
ATOM 1602 C CA . GLY A 1 198 ? -10.364 -1.401 23.304 1.00 95.81 198 GLY A CA 1
ATOM 1603 C C . GLY A 1 198 ? -9.809 -0.098 23.859 1.00 95.81 198 GLY A C 1
ATOM 1604 O O . GLY A 1 198 ? -10.126 0.315 24.977 1.00 95.81 198 GLY A O 1
ATOM 1605 N N . ILE A 1 199 ? -8.987 0.551 23.050 1.00 96.38 199 ILE A N 1
ATOM 1606 C CA . ILE A 1 199 ? -8.327 1.812 23.360 1.00 96.38 199 ILE A CA 1
ATOM 1607 C C . ILE A 1 199 ? -8.426 2.760 22.167 1.00 96.38 199 ILE A C 1
ATOM 1609 O O . ILE A 1 199 ? -8.342 2.327 21.020 1.00 96.38 199 ILE A O 1
ATOM 1613 N N . LYS A 1 200 ? -8.609 4.048 22.438 1.00 95.81 200 LYS A N 1
ATOM 1614 C CA . LYS A 1 200 ? -8.496 5.120 21.454 1.00 95.81 200 LYS A CA 1
ATOM 1615 C C . LYS A 1 200 ? -7.160 5.828 21.628 1.00 95.81 200 LYS A C 1
ATOM 1617 O O . LYS A 1 200 ? -6.831 6.197 22.755 1.00 95.81 200 LYS A O 1
ATOM 1622 N N . ILE A 1 201 ? -6.444 6.038 20.529 1.00 95.06 201 ILE A N 1
ATOM 1623 C CA . ILE A 1 201 ? -5.161 6.752 20.494 1.00 95.06 201 ILE A CA 1
ATOM 1624 C C . ILE A 1 201 ? -5.152 7.819 19.394 1.00 95.06 201 ILE A C 1
ATOM 1626 O O . ILE A 1 201 ? -5.959 7.765 18.456 1.00 95.06 201 ILE A O 1
ATOM 1630 N N . ASN A 1 202 ? -4.222 8.763 19.500 1.00 93.75 202 ASN A N 1
ATOM 1631 C CA . ASN A 1 202 ? -3.760 9.551 18.364 1.00 93.75 202 ASN A CA 1
ATOM 1632 C C . ASN A 1 202 ? -2.794 8.707 17.522 1.00 93.75 202 ASN A C 1
ATOM 1634 O O . ASN A 1 202 ? -1.894 8.062 18.057 1.00 93.75 202 ASN A O 1
ATOM 1638 N N . ASP A 1 203 ? -2.990 8.709 16.210 1.00 91.81 203 ASP A N 1
ATOM 1639 C CA . ASP A 1 203 ? -2.207 7.928 15.256 1.00 91.81 203 ASP A CA 1
ATOM 1640 C C . ASP A 1 203 ? -1.968 8.742 13.977 1.00 91.81 203 ASP A C 1
ATOM 1642 O O . ASP A 1 203 ? -2.551 9.815 13.788 1.00 91.81 203 ASP A O 1
ATOM 1646 N N . PHE A 1 204 ? -1.097 8.246 13.105 1.00 89.38 204 PHE A N 1
ATOM 1647 C CA . PHE A 1 204 ? -0.717 8.919 11.873 1.00 89.38 204 PHE A CA 1
ATOM 1648 C C . PHE A 1 204 ? -0.812 7.983 10.679 1.00 89.38 204 PHE A C 1
ATOM 1650 O O . PHE A 1 204 ? -0.391 6.830 10.710 1.00 89.38 204 PHE A O 1
ATOM 1657 N N . CYS A 1 205 ? -1.280 8.536 9.571 1.00 87.12 205 CYS A N 1
ATOM 1658 C CA . CYS A 1 205 ? -1.231 7.897 8.267 1.00 87.12 205 CYS A CA 1
ATOM 1659 C C . CYS A 1 205 ? -0.316 8.694 7.328 1.00 87.12 205 CYS A C 1
ATOM 1661 O O . CYS A 1 205 ? -0.061 9.880 7.548 1.00 87.12 205 CYS A O 1
ATOM 1663 N N . GLN A 1 206 ? 0.219 8.025 6.306 1.00 84.44 206 GLN A N 1
ATOM 1664 C CA . GLN A 1 206 ? 1.100 8.641 5.313 1.00 84.44 206 GLN A CA 1
ATOM 1665 C C . GLN A 1 206 ? 0.292 9.108 4.106 1.00 84.44 206 GLN A C 1
ATOM 1667 O O . GLN A 1 206 ? -0.444 8.320 3.520 1.00 84.44 206 GLN A O 1
ATOM 1672 N N . SER A 1 207 ? 0.501 10.354 3.698 1.00 84.12 207 SER A N 1
ATOM 1673 C CA . SER A 1 207 ? 0.008 10.933 2.450 1.00 84.12 207 SER A CA 1
ATOM 1674 C C . SER A 1 207 ? 1.184 11.435 1.618 1.00 84.12 207 SER A C 1
ATOM 1676 O O . SER A 1 207 ? 2.122 12.018 2.166 1.00 84.12 207 SER A O 1
ATOM 1678 N N . LYS A 1 208 ? 1.148 11.278 0.289 1.00 80.38 208 LYS A N 1
ATOM 1679 C CA . LYS A 1 208 ? 2.197 11.866 -0.567 1.00 80.38 208 LYS A CA 1
ATOM 1680 C C . LYS A 1 208 ? 2.057 13.379 -0.651 1.00 80.38 208 LYS A C 1
ATOM 1682 O O . LYS A 1 208 ? 3.062 14.066 -0.803 1.00 80.38 208 LYS A O 1
ATOM 1687 N N . ASN A 1 209 ? 0.828 13.878 -0.545 1.00 82.75 209 ASN A N 1
ATOM 1688 C CA . ASN A 1 209 ? 0.522 15.301 -0.634 1.00 82.75 209 ASN A CA 1
ATOM 1689 C C . ASN A 1 209 ? 0.709 16.027 0.706 1.00 82.75 209 ASN A C 1
ATOM 1691 O O . ASN A 1 209 ? 1.124 17.182 0.716 1.00 82.75 209 ASN A O 1
ATOM 1695 N N . TRP A 1 210 ? 0.446 15.349 1.829 1.00 82.44 210 TRP A N 1
ATOM 1696 C CA . TRP A 1 210 ? 0.408 15.977 3.159 1.00 82.44 210 TRP A CA 1
ATOM 1697 C C . TRP A 1 210 ? 1.467 15.467 4.145 1.00 82.44 210 TRP A C 1
ATOM 1699 O O . TRP A 1 210 ? 1.623 16.036 5.222 1.00 82.44 210 TRP A O 1
ATOM 1709 N N . GLY A 1 211 ? 2.216 14.414 3.806 1.00 85.94 211 GLY A N 1
ATOM 1710 C CA . GLY A 1 211 ? 3.140 13.771 4.738 1.00 85.94 211 GLY A CA 1
ATOM 1711 C C . GLY A 1 211 ? 2.390 13.030 5.846 1.00 85.94 211 GLY A C 1
ATOM 1712 O O . GLY A 1 211 ? 1.513 12.215 5.563 1.00 85.94 211 GLY A O 1
ATOM 1713 N N . ASN A 1 212 ? 2.733 13.299 7.107 1.00 87.69 212 ASN A N 1
ATOM 1714 C CA . ASN A 1 212 ? 2.047 12.706 8.256 1.00 87.69 212 ASN A CA 1
ATOM 1715 C C . ASN A 1 212 ? 0.695 13.389 8.479 1.00 87.69 212 ASN A C 1
ATOM 1717 O O . ASN A 1 212 ? 0.645 14.565 8.834 1.00 87.69 212 ASN A O 1
ATOM 1721 N N . VAL A 1 213 ? -0.393 12.637 8.339 1.00 87.00 213 VAL A N 1
ATOM 1722 C CA . VAL A 1 213 ? -1.749 13.112 8.626 1.00 87.00 213 VAL A CA 1
ATOM 1723 C C . VAL A 1 213 ? -2.237 12.448 9.907 1.00 87.00 213 VAL A C 1
ATOM 1725 O O . VAL A 1 213 ? -2.377 11.224 9.970 1.00 87.00 213 VAL A O 1
ATOM 1728 N N . GLY A 1 214 ? -2.476 13.259 10.938 1.00 88.81 214 GLY A N 1
ATOM 1729 C CA . GLY A 1 214 ? -2.995 12.791 12.220 1.00 88.81 214 GLY A CA 1
ATOM 1730 C C . GLY A 1 214 ? -4.452 12.337 12.119 1.00 88.81 214 GLY A C 1
ATOM 1731 O O . GLY A 1 214 ? -5.269 12.961 11.441 1.00 88.81 214 GLY A O 1
ATOM 1732 N N . HIS A 1 215 ? -4.792 11.257 12.815 1.00 89.25 215 HIS A N 1
ATOM 1733 C CA . HIS A 1 215 ? -6.165 10.795 12.975 1.00 89.25 215 HIS A CA 1
ATOM 1734 C C . HIS A 1 215 ? -6.347 10.081 14.322 1.00 89.25 215 HIS A C 1
ATOM 1736 O O . HIS A 1 215 ? -5.389 9.714 14.999 1.00 89.25 215 HIS A O 1
ATOM 1742 N N . HIS A 1 216 ? -7.598 9.837 14.716 1.00 92.12 216 HIS A N 1
ATOM 1743 C CA . HIS A 1 216 ? -7.883 8.954 15.849 1.00 92.12 216 HIS A CA 1
ATOM 1744 C C . HIS A 1 216 ? -7.997 7.507 15.385 1.00 92.12 216 HIS A C 1
ATOM 1746 O O . HIS A 1 216 ? -8.662 7.220 14.385 1.00 92.12 216 HIS A O 1
ATOM 1752 N N . SER A 1 217 ? -7.358 6.604 16.122 1.00 93.56 217 SER A N 1
ATOM 1753 C CA . SER A 1 217 ? -7.405 5.160 15.893 1.00 93.56 217 SER A CA 1
ATOM 1754 C C . SER A 1 217 ? -8.111 4.479 17.059 1.00 93.56 217 SER A C 1
ATOM 1756 O O . SER A 1 217 ? -7.913 4.856 18.216 1.00 93.56 217 SER A O 1
ATOM 1758 N N . ILE A 1 218 ? -8.941 3.479 16.764 1.00 95.62 218 ILE A N 1
ATOM 1759 C CA . ILE A 1 218 ? -9.568 2.610 17.761 1.00 95.62 218 ILE A CA 1
ATOM 1760 C C . ILE A 1 218 ? -8.942 1.229 17.647 1.00 95.62 218 ILE A C 1
ATOM 1762 O O . ILE A 1 218 ? -9.157 0.499 16.679 1.00 95.62 218 ILE A O 1
ATOM 1766 N N . GLY A 1 219 ? -8.180 0.865 18.666 1.00 96.19 219 GLY A N 1
ATOM 1767 C CA . GLY A 1 219 ? -7.612 -0.455 18.837 1.00 96.19 219 GLY A CA 1
ATOM 1768 C C . GLY A 1 219 ? -8.561 -1.365 19.598 1.00 96.19 219 GLY A C 1
ATOM 1769 O O . GLY A 1 219 ? -8.844 -1.126 20.769 1.00 96.19 219 GLY A O 1
ATOM 1770 N N . LEU A 1 220 ? -9.043 -2.432 18.965 1.00 96.50 220 LEU A N 1
ATOM 1771 C CA . LEU A 1 220 ? -9.927 -3.405 19.605 1.00 96.50 220 LEU A CA 1
ATOM 1772 C C . LEU A 1 220 ? -9.120 -4.559 20.206 1.00 96.50 220 LEU A C 1
ATOM 1774 O O . LEU A 1 220 ? -8.323 -5.209 19.525 1.00 96.50 220 LEU A O 1
ATOM 1778 N N . PHE A 1 221 ? -9.373 -4.861 21.479 1.00 96.19 221 PHE A N 1
ATOM 1779 C CA . PHE A 1 221 ? -8.866 -6.072 22.117 1.00 96.19 221 PHE A CA 1
ATOM 1780 C C . PHE A 1 221 ? -9.703 -7.293 21.693 1.00 96.19 221 PHE A C 1
ATOM 1782 O O . PHE A 1 221 ? -10.823 -7.140 21.194 1.00 96.19 221 PHE A O 1
ATOM 1789 N N . PRO A 1 222 ? -9.233 -8.535 21.942 1.00 94.31 222 PRO A N 1
ATOM 1790 C CA . PRO A 1 222 ? -9.974 -9.740 21.560 1.00 94.31 222 PRO A CA 1
ATOM 1791 C C . PRO A 1 222 ? -11.421 -9.793 22.072 1.00 94.31 222 PRO A C 1
ATOM 1793 O O . PRO A 1 222 ? -12.287 -10.354 21.404 1.00 94.31 222 PRO A O 1
ATOM 1796 N N . ILE A 1 223 ? -11.709 -9.210 23.241 1.00 92.81 223 ILE A N 1
ATOM 1797 C CA . ILE A 1 223 ? -13.075 -9.161 23.781 1.00 92.81 223 ILE A CA 1
ATOM 1798 C C . ILE A 1 223 ? -13.961 -8.162 23.021 1.00 92.81 223 ILE A C 1
ATOM 1800 O O . ILE A 1 223 ? -15.116 -8.484 22.747 1.00 92.81 223 ILE A O 1
ATOM 1804 N N . GLY A 1 224 ? -13.411 -7.015 22.605 1.00 93.69 224 GLY A N 1
ATOM 1805 C CA . GLY A 1 224 ? -14.110 -6.012 21.805 1.00 93.69 224 GLY A CA 1
ATOM 1806 C C . GLY A 1 224 ? -14.404 -6.516 20.398 1.00 93.69 224 GLY A C 1
ATOM 1807 O O . GLY A 1 224 ? -15.533 -6.410 19.930 1.00 93.69 224 GLY A O 1
ATOM 1808 N N . LEU A 1 225 ? -13.444 -7.195 19.760 1.00 92.69 225 LEU A N 1
ATOM 1809 C CA . LEU A 1 225 ? -13.640 -7.819 18.444 1.00 92.69 225 LEU A CA 1
ATOM 1810 C C . LEU A 1 225 ? -14.807 -8.816 18.418 1.00 92.69 225 LEU A C 1
ATOM 1812 O O . LEU A 1 225 ? -15.568 -8.854 17.452 1.00 92.69 225 LEU A O 1
ATOM 1816 N N . LYS A 1 226 ? -15.010 -9.585 19.496 1.00 91.94 226 LYS A N 1
ATOM 1817 C CA . LYS A 1 226 ? -16.148 -10.518 19.625 1.00 91.94 226 LYS A CA 1
ATOM 1818 C C . LYS A 1 226 ? -17.510 -9.815 19.671 1.00 91.94 226 LYS A C 1
ATOM 1820 O O . LYS A 1 226 ? -18.539 -10.466 19.473 1.00 91.94 226 LYS A O 1
ATOM 1825 N N . LYS A 1 227 ? -17.539 -8.508 19.944 1.00 92.56 227 LYS A N 1
ATOM 1826 C CA . LYS A 1 227 ? -18.749 -7.675 19.935 1.00 92.56 227 LYS A CA 1
ATOM 1827 C C . LYS A 1 227 ? -19.046 -7.074 18.556 1.00 92.56 227 LYS A C 1
ATOM 1829 O O . LYS A 1 227 ? -20.094 -6.455 18.407 1.00 92.56 227 LYS A O 1
ATOM 1834 N N . MET A 1 228 ? -18.190 -7.300 17.557 1.00 91.88 228 MET A N 1
ATOM 1835 C CA . MET A 1 228 ? -18.339 -6.727 16.218 1.00 91.88 228 MET A CA 1
ATOM 1836 C C . MET A 1 228 ? -18.985 -7.704 15.231 1.00 91.88 228 MET A C 1
ATOM 1838 O O . MET A 1 228 ? -18.728 -8.916 15.236 1.00 91.88 228 MET A O 1
ATOM 1842 N N . ASN A 1 229 ? -19.829 -7.171 14.358 1.00 90.94 229 ASN A N 1
ATOM 1843 C CA . ASN A 1 229 ? -20.099 -7.735 13.044 1.00 90.94 229 ASN A CA 1
ATOM 1844 C C . ASN A 1 229 ? -18.971 -7.325 12.103 1.00 90.94 229 ASN A C 1
ATOM 1846 O O . ASN A 1 229 ? -18.380 -6.259 12.267 1.00 90.94 229 ASN A O 1
ATOM 1850 N N . LYS A 1 230 ? -18.667 -8.174 11.123 1.00 90.88 230 LYS A N 1
ATOM 1851 C CA . LYS A 1 230 ? -17.625 -7.897 10.138 1.00 90.88 230 LYS A CA 1
ATOM 1852 C C . LYS A 1 230 ? -18.103 -8.259 8.744 1.00 90.88 230 LYS A C 1
ATOM 1854 O O . LYS A 1 230 ? -18.644 -9.340 8.529 1.00 90.88 230 LYS A O 1
ATOM 1859 N N . THR A 1 231 ? -17.832 -7.372 7.805 1.00 92.56 231 THR A N 1
ATOM 1860 C CA . THR A 1 231 ? -17.851 -7.651 6.371 1.00 92.56 231 THR A CA 1
ATOM 1861 C C . THR A 1 231 ? -16.590 -7.056 5.755 1.00 92.56 231 THR A C 1
ATOM 1863 O O . THR A 1 231 ? -15.858 -6.324 6.426 1.00 92.56 231 THR A O 1
ATOM 1866 N N . PHE A 1 232 ? -16.287 -7.392 4.508 1.00 93.81 232 PHE A N 1
ATOM 1867 C CA . PHE A 1 232 ? -15.203 -6.739 3.789 1.00 93.81 232 PHE A CA 1
ATOM 1868 C C . PHE A 1 232 ? -15.560 -6.536 2.324 1.00 93.81 232 PHE A C 1
ATOM 1870 O O . PHE A 1 232 ? -16.311 -7.313 1.734 1.00 93.81 232 PHE A O 1
ATOM 1877 N N . ILE A 1 233 ? -14.954 -5.510 1.741 1.00 93.88 233 ILE A N 1
ATOM 1878 C CA . ILE A 1 233 ? -14.952 -5.261 0.302 1.00 93.88 233 ILE A CA 1
ATOM 1879 C C . ILE A 1 233 ? -13.514 -5.222 -0.207 1.00 93.88 233 ILE A C 1
ATOM 1881 O O . ILE A 1 233 ? -12.573 -4.998 0.559 1.00 93.88 233 ILE A O 1
ATOM 1885 N N . THR A 1 234 ? -13.323 -5.461 -1.502 1.00 94.00 234 THR A N 1
ATOM 1886 C CA . THR A 1 234 ? -12.042 -5.154 -2.146 1.00 94.00 234 THR A CA 1
ATOM 1887 C C . THR A 1 234 ? -11.858 -3.643 -2.172 1.00 94.00 234 THR A C 1
ATOM 1889 O O . THR A 1 234 ? -12.792 -2.920 -2.506 1.00 94.00 234 THR A O 1
ATOM 1892 N N . ALA A 1 235 ? -10.661 -3.185 -1.827 1.00 93.00 235 ALA A N 1
ATOM 1893 C CA . ALA A 1 235 ? -10.318 -1.771 -1.810 1.00 93.00 235 ALA A CA 1
ATOM 1894 C C . ALA A 1 235 ? -8.855 -1.574 -2.203 1.00 93.00 235 ALA A C 1
ATOM 1896 O O . ALA A 1 235 ? -8.055 -2.513 -2.146 1.00 93.00 235 ALA A O 1
ATOM 1897 N N . THR A 1 236 ? -8.498 -0.359 -2.595 1.00 91.25 236 THR A N 1
ATOM 1898 C CA . THR A 1 236 ? -7.110 0.013 -2.894 1.00 91.25 236 THR A CA 1
ATOM 1899 C C . THR A 1 236 ? -6.645 1.161 -2.013 1.00 91.25 236 THR A C 1
ATOM 1901 O O . THR A 1 236 ? -7.457 1.892 -1.449 1.00 91.25 236 THR A O 1
ATOM 1904 N N . ASN A 1 237 ? -5.329 1.317 -1.873 1.00 87.50 237 ASN A N 1
ATOM 1905 C CA . ASN A 1 237 ? -4.779 2.519 -1.260 1.00 87.50 237 ASN A CA 1
ATOM 1906 C C . ASN A 1 237 ? -5.185 3.757 -2.074 1.00 87.50 237 ASN A C 1
ATOM 1908 O O . ASN A 1 237 ? -5.012 3.785 -3.298 1.00 87.50 237 ASN A O 1
ATOM 1912 N N . PHE A 1 238 ? -5.662 4.779 -1.376 1.00 80.56 238 PHE A N 1
ATOM 1913 C CA . PHE A 1 238 ? -6.028 6.073 -1.931 1.00 80.56 238 PHE A CA 1
ATOM 1914 C C . PHE A 1 238 ? -5.265 7.156 -1.173 1.00 80.56 238 PHE A C 1
ATOM 1916 O O . PHE A 1 238 ? -5.213 7.104 0.051 1.00 80.56 238 PHE A O 1
ATOM 1923 N N . ASP A 1 239 ? -4.703 8.124 -1.889 1.00 79.31 239 ASP A N 1
ATOM 1924 C CA . ASP A 1 239 ? -4.062 9.280 -1.265 1.00 79.31 239 ASP A CA 1
ATOM 1925 C C . ASP A 1 239 ? -5.037 10.454 -1.266 1.00 79.31 239 ASP A C 1
ATOM 1927 O O . ASP A 1 239 ? -5.751 10.655 -2.251 1.00 79.31 239 ASP A O 1
ATOM 1931 N N . TRP A 1 240 ? -5.067 11.221 -0.179 1.00 78.12 240 TRP A N 1
ATOM 1932 C CA . TRP A 1 240 ? -5.899 12.416 -0.107 1.00 78.12 240 TRP A CA 1
ATOM 1933 C C . TRP A 1 240 ? -5.394 13.453 -1.102 1.00 78.12 240 TRP A C 1
ATOM 1935 O O . TRP A 1 240 ? -4.193 13.716 -1.185 1.00 78.12 240 TRP A O 1
ATOM 1945 N N . ASP A 1 241 ? -6.314 14.023 -1.877 1.00 71.44 241 ASP A N 1
ATOM 1946 C CA . ASP A 1 241 ? -6.002 15.110 -2.798 1.00 71.44 241 ASP A CA 1
ATOM 1947 C C . ASP A 1 241 ? -5.691 16.410 -2.028 1.00 71.44 241 ASP A C 1
ATOM 1949 O O . ASP A 1 241 ? -5.381 16.401 -0.833 1.00 71.44 241 ASP A O 1
ATOM 1953 N N . GLU A 1 242 ? -5.760 17.558 -2.699 1.00 59.25 242 GLU A N 1
ATOM 1954 C CA . GLU A 1 242 ? -5.586 18.873 -2.067 1.00 59.25 242 GLU A CA 1
ATOM 1955 C C . GLU A 1 242 ? -6.646 19.174 -0.980 1.00 59.25 242 GLU A C 1
ATOM 1957 O O . GLU A 1 242 ? -6.578 20.211 -0.321 1.00 59.25 242 GLU A O 1
ATOM 1962 N N . SER A 1 243 ? -7.617 18.279 -0.751 1.00 60.69 243 SER A N 1
ATOM 1963 C CA . SER A 1 243 ? -8.615 18.370 0.307 1.00 60.69 243 SER A CA 1
ATOM 1964 C C . SER A 1 243 ? -8.580 17.158 1.256 1.00 60.69 243 SER A C 1
ATOM 1966 O O . SER A 1 243 ? -8.882 16.016 0.914 1.00 60.69 243 SER A O 1
ATOM 1968 N N . LEU A 1 244 ? -8.322 17.422 2.538 1.00 59.81 244 LEU A N 1
ATOM 1969 C CA . LEU A 1 244 ? -8.441 16.431 3.621 1.00 59.81 244 LEU A CA 1
ATOM 1970 C C . LEU A 1 244 ? -9.907 16.094 3.980 1.00 59.81 244 LEU A C 1
ATOM 1972 O O . LEU A 1 244 ? -10.178 15.509 5.025 1.00 59.81 244 LEU A O 1
ATOM 1976 N N . GLN A 1 245 ? -10.880 16.478 3.146 1.00 61.28 245 GLN A N 1
ATOM 1977 C CA . GLN A 1 245 ? -12.310 16.357 3.464 1.00 61.28 245 GLN A CA 1
ATOM 1978 C C . GLN A 1 245 ? -12.917 14.989 3.124 1.00 61.28 245 GLN A C 1
ATOM 1980 O O . GLN A 1 245 ? -14.114 14.774 3.316 1.00 61.28 245 GLN A O 1
ATOM 1985 N N . ILE A 1 246 ? -12.121 14.046 2.623 1.00 67.38 246 ILE A N 1
ATOM 1986 C CA . ILE A 1 246 ? -12.625 12.742 2.196 1.00 67.38 246 ILE A CA 1
ATOM 1987 C C . ILE A 1 246 ? -12.765 11.829 3.419 1.00 67.38 246 ILE A C 1
ATOM 1989 O O . ILE A 1 246 ? -11.788 11.254 3.897 1.00 67.38 246 ILE A O 1
ATOM 1993 N N . SER A 1 247 ? -13.995 11.680 3.915 1.00 74.75 247 SER A N 1
ATOM 1994 C CA . SER A 1 247 ? -14.350 10.670 4.922 1.00 74.75 247 SER A CA 1
ATOM 1995 C C . SER A 1 247 ? -14.597 9.297 4.288 1.00 74.75 247 SER A C 1
ATOM 1997 O O . SER A 1 247 ? -14.159 8.274 4.811 1.00 74.75 247 SER A O 1
ATOM 1999 N N . ASP A 1 248 ? -15.242 9.269 3.122 1.00 80.44 248 ASP A N 1
ATOM 2000 C CA . ASP A 1 248 ? -15.666 8.031 2.471 1.00 80.44 248 ASP A CA 1
ATOM 2001 C C . ASP A 1 248 ? -14.965 7.798 1.137 1.00 80.44 248 ASP A C 1
ATOM 2003 O O . ASP A 1 248 ? -14.727 8.720 0.356 1.00 80.44 248 ASP A O 1
ATOM 2007 N N . THR A 1 249 ? -14.696 6.534 0.830 1.00 83.44 249 THR A N 1
ATOM 2008 C CA . THR A 1 249 ? -14.056 6.138 -0.427 1.00 83.44 249 THR A CA 1
ATOM 2009 C C . THR A 1 249 ? -15.082 5.749 -1.493 1.00 83.44 249 THR A C 1
ATOM 2011 O O . THR A 1 249 ? -16.237 5.437 -1.174 1.00 83.44 249 THR A O 1
ATOM 2014 N N . PRO A 1 250 ? -14.718 5.783 -2.791 1.00 85.81 250 PRO A N 1
ATOM 2015 C CA . PRO A 1 250 ? -15.573 5.266 -3.858 1.00 85.81 250 PRO A CA 1
ATOM 2016 C C . PRO A 1 250 ? -16.059 3.835 -3.591 1.00 85.81 250 PRO A C 1
ATOM 2018 O O . PRO A 1 250 ? -17.253 3.571 -3.742 1.00 85.81 250 PRO A O 1
ATOM 2021 N N . GLU A 1 251 ? -15.174 2.949 -3.122 1.00 86.56 251 GLU A N 1
ATOM 2022 C CA . GLU A 1 251 ? -15.506 1.551 -2.836 1.00 86.56 251 GLU A CA 1
ATOM 2023 C C . GLU A 1 251 ? -16.551 1.427 -1.717 1.00 86.56 251 GLU A C 1
ATOM 2025 O O . GLU A 1 251 ? -17.531 0.690 -1.855 1.00 86.56 251 GLU A O 1
ATOM 2030 N N . TYR A 1 252 ? -16.400 2.189 -0.628 1.00 88.12 252 TYR A N 1
ATOM 2031 C CA . TYR A 1 252 ? -17.366 2.160 0.470 1.00 88.12 252 TYR A CA 1
ATOM 2032 C C . TYR A 1 252 ? -18.722 2.769 0.077 1.00 88.12 252 TYR A C 1
ATOM 2034 O O . TYR A 1 252 ? -19.773 2.208 0.394 1.00 88.12 252 TYR A O 1
ATOM 2042 N N . ARG A 1 253 ? -18.730 3.863 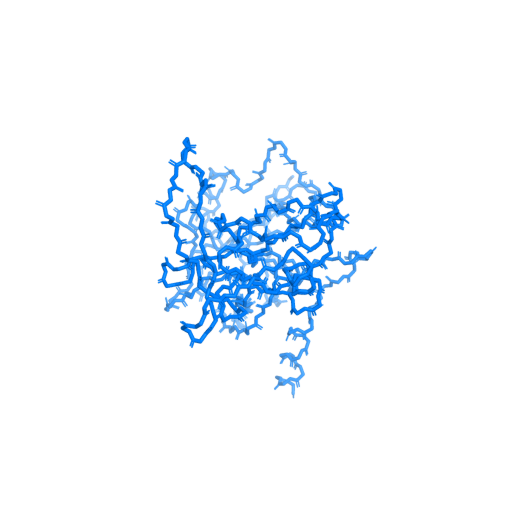-0.697 1.00 88.00 253 ARG A N 1
ATOM 2043 C CA . ARG A 1 253 ? -19.977 4.455 -1.217 1.00 88.00 253 ARG A CA 1
ATOM 2044 C C . ARG A 1 253 ? -20.751 3.483 -2.105 1.00 88.00 253 ARG A C 1
ATOM 2046 O O . ARG A 1 253 ? -21.980 3.454 -2.056 1.00 88.00 253 ARG A O 1
ATOM 2053 N N . GLU A 1 254 ? -20.058 2.688 -2.916 1.00 87.38 254 GLU A N 1
ATOM 2054 C CA . GLU A 1 254 ? -20.692 1.653 -3.734 1.00 87.38 254 GLU A CA 1
ATOM 2055 C C . GLU A 1 254 ? -21.278 0.523 -2.874 1.00 87.38 254 GLU A C 1
ATOM 2057 O O . GLU A 1 254 ? -22.396 0.074 -3.126 1.00 87.38 254 GLU A O 1
ATOM 2062 N N . PHE A 1 255 ? -20.562 0.102 -1.829 1.00 89.06 255 PHE A N 1
ATOM 2063 C CA . PHE A 1 255 ? -21.051 -0.892 -0.873 1.00 89.06 255 PHE A CA 1
ATOM 2064 C C . PHE A 1 255 ? -22.356 -0.459 -0.193 1.00 89.06 255 PHE A C 1
ATOM 2066 O O . PHE A 1 255 ? -23.310 -1.238 -0.153 1.00 89.06 255 PHE A O 1
ATOM 2073 N N . ILE A 1 256 ? -22.428 0.788 0.284 1.00 87.56 256 ILE A N 1
ATOM 2074 C CA . ILE A 1 256 ? -23.639 1.325 0.917 1.00 87.56 256 ILE A CA 1
ATOM 2075 C C . ILE A 1 256 ? -24.813 1.339 -0.064 1.00 87.56 256 ILE A C 1
ATOM 2077 O O . ILE A 1 256 ? -25.894 0.876 0.285 1.00 87.56 256 ILE A O 1
ATOM 2081 N N . LYS A 1 257 ? -24.599 1.769 -1.316 1.00 87.19 257 LYS A N 1
ATOM 2082 C CA . LYS A 1 257 ? -25.649 1.761 -2.352 1.00 87.19 257 LYS A CA 1
ATOM 2083 C C . LYS A 1 257 ? -26.208 0.370 -2.650 1.00 87.19 257 LYS A C 1
ATOM 2085 O O . LYS A 1 257 ? -27.372 0.265 -3.002 1.00 87.19 257 LYS A O 1
ATOM 2090 N N . LYS A 1 258 ? -25.383 -0.677 -2.560 1.00 83.44 258 LYS A N 1
ATOM 2091 C CA . LYS A 1 258 ? -25.810 -2.070 -2.785 1.00 83.44 258 LYS A CA 1
ATOM 2092 C C . LYS A 1 258 ? -26.481 -2.705 -1.566 1.00 83.44 258 LYS A C 1
ATOM 2094 O O . LYS A 1 258 ? -27.077 -3.768 -1.703 1.00 83.44 258 LYS A O 1
ATOM 2099 N N . SER A 1 259 ? -26.319 -2.098 -0.394 1.00 77.88 259 SER A N 1
ATOM 2100 C CA . SER A 1 259 ? -26.821 -2.613 0.885 1.00 77.88 259 SER A CA 1
ATOM 2101 C C . SER A 1 259 ? -28.098 -1.905 1.356 1.00 77.88 259 SER A C 1
ATOM 2103 O O . SER A 1 259 ? -28.655 -2.307 2.377 1.00 77.88 259 SER A O 1
ATOM 2105 N N . ALA A 1 260 ? -28.522 -0.858 0.639 1.00 63.47 260 ALA A N 1
ATOM 2106 C CA . ALA A 1 260 ? -29.780 -0.132 0.816 1.00 63.47 260 ALA A CA 1
ATOM 2107 C C . ALA A 1 260 ? -30.866 -0.705 -0.102 1.00 63.47 260 ALA A C 1
ATOM 2109 O O . ALA A 1 260 ? -32.027 -0.775 0.355 1.00 63.47 260 ALA A O 1
#

Radius of gyration: 24.28 Å; chains: 1; bounding box: 63×36×68 Å